Protein AF-A0AAI9TTF0-F1 (afdb_monomer_lite)

Structure (mmCIF, N/CA/C/O backbone):
data_AF-A0AAI9TTF0-F1
#
_entry.id   AF-A0AAI9TTF0-F1
#
loop_
_atom_site.group_PDB
_atom_site.id
_atom_site.type_symbol
_atom_site.label_atom_id
_atom_site.label_alt_id
_atom_site.label_comp_id
_atom_site.label_asym_id
_atom_site.label_entity_id
_atom_site.label_seq_id
_atom_site.pdbx_PDB_ins_code
_atom_site.Cartn_x
_atom_site.Cartn_y
_atom_site.Cartn_z
_atom_site.occupancy
_atom_site.B_iso_or_equiv
_atom_site.auth_seq_id
_atom_site.auth_comp_id
_atom_site.auth_asym_id
_atom_site.auth_atom_id
_atom_site.pdbx_PDB_model_num
ATOM 1 N N . MET A 1 1 ? -4.193 33.054 -7.355 1.00 52.06 1 MET A N 1
ATOM 2 C CA . MET A 1 1 ? -3.607 31.777 -6.875 1.00 52.06 1 MET A CA 1
ATOM 3 C C . MET A 1 1 ? -4.353 31.187 -5.678 1.00 52.06 1 MET A C 1
ATOM 5 O O . MET A 1 1 ? -4.543 29.979 -5.667 1.00 52.06 1 MET A O 1
ATOM 9 N N . GLU A 1 2 ? -4.819 31.982 -4.708 1.00 53.97 2 GLU A N 1
ATOM 10 C CA . GLU A 1 2 ? -5.519 31.460 -3.513 1.00 53.97 2 GLU A CA 1
ATOM 11 C C . GLU A 1 2 ? -6.861 30.769 -3.810 1.00 53.97 2 GLU A C 1
ATOM 13 O O . GLU A 1 2 ? -7.096 29.670 -3.318 1.00 53.97 2 GLU A O 1
ATOM 18 N N . SER A 1 3 ? -7.699 31.339 -4.685 1.00 59.06 3 SER A N 1
ATOM 19 C CA . SER A 1 3 ? -8.985 30.730 -5.082 1.00 59.06 3 SER A CA 1
ATOM 20 C C . SER A 1 3 ? -8.816 29.370 -5.785 1.00 59.06 3 SER A C 1
ATOM 22 O O . SER A 1 3 ? -9.565 28.428 -5.530 1.00 59.06 3 SER A O 1
ATOM 24 N N . PHE A 1 4 ? -7.763 29.222 -6.598 1.00 55.56 4 PHE A N 1
ATOM 25 C CA . PHE A 1 4 ? -7.442 27.963 -7.278 1.00 55.56 4 PHE A CA 1
ATOM 26 C C . PHE A 1 4 ? -6.990 26.883 -6.282 1.00 55.56 4 PHE A C 1
ATOM 28 O O . PHE A 1 4 ? -7.518 25.773 -6.295 1.00 55.56 4 PHE A O 1
ATOM 35 N N . ARG A 1 5 ? -6.101 27.236 -5.339 1.00 66.44 5 ARG A N 1
ATOM 36 C CA . ARG A 1 5 ? -5.668 26.338 -4.251 1.00 66.44 5 ARG A CA 1
ATOM 37 C C . ARG A 1 5 ? -6.832 25.925 -3.347 1.00 66.44 5 ARG A C 1
ATOM 39 O O . ARG A 1 5 ? -6.941 24.756 -2.989 1.00 66.44 5 ARG A O 1
ATOM 46 N N . ALA A 1 6 ? -7.731 26.851 -3.013 1.00 68.19 6 ALA A N 1
ATOM 47 C CA . ALA A 1 6 ? -8.931 26.548 -2.233 1.00 68.19 6 ALA A CA 1
ATOM 48 C C . ALA A 1 6 ? -9.870 25.573 -2.973 1.00 68.19 6 ALA A C 1
ATOM 50 O O . ALA A 1 6 ? -10.394 24.635 -2.367 1.00 68.19 6 ALA A O 1
ATOM 51 N N . GLY A 1 7 ? -10.035 25.749 -4.289 1.00 76.19 7 GLY A N 1
ATOM 52 C CA . GLY A 1 7 ? -10.790 24.834 -5.147 1.00 76.19 7 GLY A CA 1
ATOM 53 C C . GLY A 1 7 ? -10.196 23.424 -5.187 1.00 76.19 7 GLY A C 1
ATOM 54 O O . GLY A 1 7 ? -10.923 22.443 -5.023 1.00 76.19 7 GLY A O 1
ATOM 55 N N . GLU A 1 8 ? -8.874 23.308 -5.327 1.00 77.94 8 GLU A N 1
ATOM 56 C CA . GLU A 1 8 ? -8.171 22.020 -5.299 1.00 77.94 8 GLU A CA 1
ATOM 57 C C . GLU A 1 8 ? -8.295 21.311 -3.949 1.00 77.94 8 GLU A C 1
ATOM 59 O O . GLU A 1 8 ? -8.577 20.112 -3.911 1.00 77.94 8 GLU A O 1
ATOM 64 N N . ILE A 1 9 ? -8.134 22.036 -2.837 1.00 80.88 9 ILE A N 1
ATOM 65 C CA . ILE A 1 9 ? -8.292 21.480 -1.485 1.00 80.88 9 ILE A CA 1
ATOM 66 C C . ILE A 1 9 ? -9.711 20.937 -1.305 1.00 80.88 9 ILE A C 1
ATOM 68 O O . ILE A 1 9 ? -9.891 19.805 -0.852 1.00 80.88 9 ILE A O 1
ATOM 72 N N . ARG A 1 10 ? -10.730 21.706 -1.707 1.00 84.75 10 ARG A N 1
ATOM 73 C CA . ARG A 1 10 ? -12.126 21.261 -1.638 1.00 84.75 10 ARG A CA 1
ATOM 74 C C . ARG A 1 10 ? -12.356 20.004 -2.477 1.00 84.75 10 ARG A C 1
ATOM 76 O O . ARG A 1 10 ? -12.970 19.060 -1.985 1.00 84.75 10 ARG A O 1
ATOM 83 N N . ARG A 1 11 ? -11.837 19.966 -3.708 1.00 86.62 11 ARG A N 1
ATOM 84 C CA . ARG A 1 11 ? -11.957 18.805 -4.603 1.00 86.62 11 ARG A CA 1
ATOM 85 C C . ARG A 1 11 ? -11.290 17.560 -4.015 1.00 86.62 11 ARG A C 1
ATOM 87 O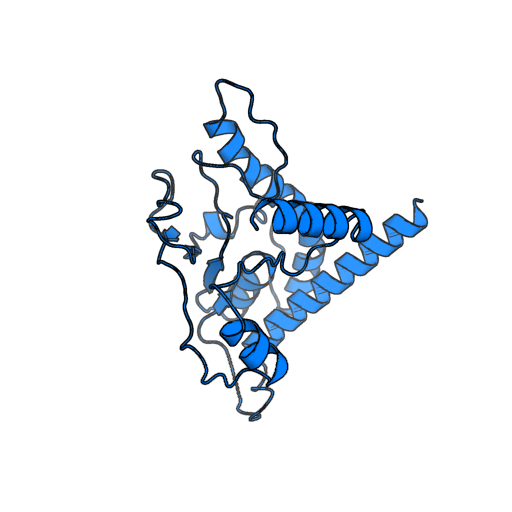 O . ARG A 1 11 ? -11.905 16.500 -4.004 1.00 86.62 11 ARG A O 1
ATOM 94 N N . LYS A 1 12 ? -10.080 17.693 -3.459 1.00 86.38 12 LYS A N 1
ATOM 95 C CA . LYS A 1 12 ? -9.376 16.590 -2.782 1.00 86.38 12 LYS A CA 1
ATOM 96 C C . LYS A 1 12 ? -10.162 16.059 -1.583 1.00 86.38 12 LYS A C 1
ATOM 98 O O . LYS A 1 12 ? -10.247 14.852 -1.398 1.00 86.38 12 LYS A O 1
ATOM 103 N N . ARG A 1 13 ? -10.777 16.939 -0.790 1.00 92.12 13 ARG A N 1
ATOM 104 C CA . ARG A 1 13 ? -11.584 16.540 0.376 1.00 92.12 13 ARG A CA 1
ATOM 105 C C . ARG A 1 13 ? -12.874 15.815 -0.016 1.00 92.12 13 ARG A C 1
ATOM 107 O O . ARG A 1 13 ? -13.261 14.877 0.673 1.00 92.12 13 ARG A O 1
ATOM 114 N N . ILE A 1 14 ? -13.506 16.208 -1.126 1.00 92.25 14 ILE A N 1
ATOM 115 C CA . ILE A 1 14 ? -14.645 15.474 -1.704 1.00 92.25 14 ILE A CA 1
ATOM 116 C C . ILE A 1 14 ? -14.200 14.074 -2.136 1.00 92.25 14 ILE A C 1
ATOM 118 O O . ILE A 1 14 ? -14.808 13.099 -1.715 1.00 92.25 14 ILE A O 1
ATOM 122 N N . MET A 1 15 ? -13.090 13.978 -2.870 1.00 92.88 15 MET A N 1
ATOM 123 C CA . MET A 1 15 ? -12.527 12.699 -3.313 1.00 92.88 15 MET A CA 1
ATOM 124 C C . MET A 1 15 ? -12.188 11.769 -2.136 1.00 92.88 15 MET A C 1
ATOM 126 O O . MET A 1 15 ? -12.471 10.577 -2.193 1.00 92.88 15 MET A O 1
ATOM 130 N N . ILE A 1 16 ? -11.632 12.300 -1.039 1.00 94.06 16 ILE A N 1
ATOM 131 C CA . ILE A 1 16 ? -11.397 11.512 0.181 1.00 94.06 16 ILE A CA 1
ATOM 132 C C . ILE A 1 16 ? -12.719 10.984 0.736 1.00 94.06 16 ILE A C 1
ATOM 134 O O . ILE A 1 16 ? -12.813 9.801 1.035 1.00 94.06 16 ILE A O 1
ATOM 138 N N . ARG A 1 17 ? -13.756 11.823 0.850 1.00 95.38 17 ARG A N 1
ATOM 139 C CA . ARG A 1 17 ? -15.068 11.368 1.329 1.00 95.38 17 ARG A CA 1
ATOM 140 C C . ARG A 1 17 ? -15.663 10.281 0.430 1.00 95.38 17 ARG A C 1
ATOM 142 O O . ARG A 1 17 ? -16.147 9.286 0.952 1.00 95.38 17 ARG A O 1
ATOM 149 N N . GLU A 1 18 ? -15.586 10.441 -0.887 1.00 95.62 18 GLU A N 1
ATOM 150 C CA . GLU A 1 18 ? -16.038 9.427 -1.847 1.00 95.62 18 GLU A CA 1
ATOM 151 C C . GLU A 1 18 ? -15.285 8.103 -1.674 1.00 95.62 18 GLU A C 1
ATOM 153 O O . GLU A 1 18 ? -15.898 7.039 -1.718 1.00 95.62 18 GLU A O 1
ATOM 158 N N . MET A 1 19 ? -13.976 8.159 -1.417 1.00 95.50 19 MET A N 1
ATOM 159 C CA . MET A 1 19 ? -13.164 6.978 -1.132 1.00 95.50 19 MET A CA 1
ATOM 160 C C . MET A 1 19 ? -13.566 6.302 0.185 1.00 95.50 19 MET A C 1
ATOM 162 O O . MET A 1 19 ? -13.691 5.078 0.219 1.00 95.50 19 MET A O 1
ATOM 166 N N . LEU A 1 20 ? -13.811 7.078 1.247 1.00 97.44 20 LEU A N 1
ATOM 167 C CA . LEU A 1 20 ? -14.291 6.549 2.528 1.00 97.44 20 LEU A CA 1
ATOM 168 C C . LEU A 1 20 ? -15.650 5.850 2.353 1.00 97.44 20 LEU A C 1
ATOM 170 O O . LEU A 1 20 ? -15.816 4.699 2.756 1.00 97.44 20 LEU A O 1
ATOM 174 N N . ASP A 1 21 ? -16.597 6.505 1.678 1.00 96.75 21 ASP A N 1
ATOM 175 C CA . ASP A 1 21 ? -17.919 5.943 1.384 1.00 96.75 21 ASP A CA 1
ATOM 176 C C . ASP A 1 21 ? -17.837 4.705 0.486 1.00 96.75 21 ASP A C 1
ATOM 178 O O . ASP A 1 21 ? -18.579 3.742 0.688 1.00 96.75 21 ASP A O 1
ATOM 182 N N . GLY A 1 22 ? -16.946 4.718 -0.506 1.00 95.62 22 GLY A N 1
ATOM 183 C CA . GLY A 1 22 ? -16.680 3.582 -1.382 1.00 95.62 22 GLY A CA 1
ATOM 184 C C . GLY A 1 22 ? -16.156 2.377 -0.605 1.00 95.62 22 GLY A C 1
ATOM 185 O O . GLY A 1 22 ? -16.689 1.281 -0.760 1.00 95.62 22 GLY A O 1
ATOM 186 N N . CYS A 1 23 ? -15.182 2.595 0.283 1.00 96.25 23 CYS A N 1
ATOM 187 C CA . CYS A 1 23 ? -14.624 1.554 1.143 1.00 96.25 23 CYS A CA 1
ATOM 188 C C . CYS A 1 23 ? -15.669 0.987 2.115 1.00 96.25 23 CYS A C 1
ATOM 190 O O . CYS A 1 23 ? -15.742 -0.222 2.306 1.00 96.25 23 CYS A O 1
ATOM 192 N N . TRP A 1 24 ? -16.532 1.823 2.697 1.00 97.62 24 TRP A N 1
ATOM 193 C CA . TRP A 1 24 ? -17.623 1.312 3.530 1.00 97.62 24 TRP A CA 1
ATOM 194 C C . TRP A 1 24 ? -18.620 0.486 2.727 1.00 97.62 24 TRP A C 1
ATOM 196 O O . TRP A 1 24 ? -18.949 -0.633 3.111 1.00 97.62 24 TRP A O 1
ATOM 206 N N . LYS A 1 25 ? -19.054 0.991 1.567 1.00 96.50 25 LYS A N 1
ATOM 20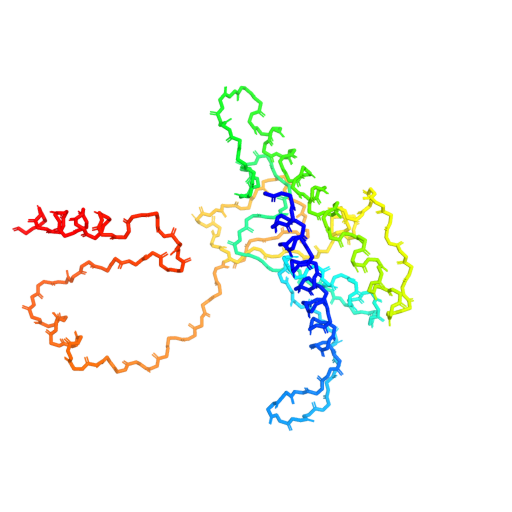7 C CA . LYS A 1 25 ? -19.964 0.259 0.680 1.00 96.50 25 LYS A CA 1
ATOM 208 C C . LYS A 1 25 ? -19.376 -1.083 0.255 1.00 96.50 25 LYS A C 1
ATOM 210 O O . LYS A 1 25 ? -20.113 -2.059 0.272 1.00 96.50 25 LYS A O 1
ATOM 215 N N . SER A 1 26 ? -18.081 -1.169 -0.052 1.00 95.44 26 SER A N 1
ATOM 216 C CA . SER A 1 26 ? -17.453 -2.447 -0.413 1.00 95.44 26 SER A CA 1
ATOM 217 C C . SER A 1 26 ? -17.450 -3.467 0.726 1.00 95.44 26 SER A C 1
ATOM 219 O O . SER A 1 26 ? -17.255 -4.644 0.463 1.00 95.44 26 SER A O 1
ATOM 221 N N . CYS A 1 27 ? -17.667 -3.045 1.976 1.00 97.25 27 CYS A N 1
ATOM 222 C CA . CYS A 1 27 ? -17.754 -3.952 3.119 1.00 97.25 27 CYS A CA 1
ATOM 223 C C . CYS A 1 27 ? -19.168 -4.507 3.359 1.00 97.25 27 CYS A C 1
ATOM 225 O O . CYS A 1 27 ? -19.299 -5.484 4.087 1.00 97.25 27 CYS A O 1
ATOM 227 N N . ILE A 1 28 ? -20.223 -3.886 2.812 1.00 97.06 28 ILE A N 1
ATOM 228 C CA . ILE A 1 28 ? -21.620 -4.197 3.189 1.00 97.06 28 ILE A CA 1
ATOM 229 C C . ILE A 1 28 ? -22.612 -4.251 2.020 1.00 97.06 28 ILE A C 1
ATOM 231 O O . ILE A 1 28 ? -23.805 -4.486 2.225 1.00 97.06 28 ILE A O 1
ATOM 235 N N . LYS A 1 29 ? -22.184 -3.899 0.805 1.00 96.75 29 LYS A N 1
ATOM 236 C CA . LYS A 1 29 ? -23.055 -3.902 -0.371 1.00 96.75 29 LYS A CA 1
ATOM 237 C C . LYS A 1 29 ? -22.926 -5.218 -1.124 1.00 96.75 29 LYS A C 1
ATOM 239 O O . LYS A 1 29 ? -21.828 -5.764 -1.165 1.00 96.75 29 LYS A O 1
ATOM 244 N N . PRO A 1 30 ? -24.027 -5.687 -1.741 1.00 96.19 30 PRO A N 1
ATOM 245 C CA . PRO A 1 30 ? -23.992 -6.848 -2.612 1.00 96.19 30 PRO A CA 1
ATOM 246 C C . PRO A 1 30 ? -22.927 -6.724 -3.697 1.00 96.19 30 PRO A C 1
ATOM 248 O O . PRO A 1 30 ? -22.604 -5.615 -4.138 1.00 96.19 30 PRO A O 1
ATOM 251 N N . ASP A 1 31 ? -22.445 -7.871 -4.161 1.00 92.56 31 ASP A N 1
ATOM 252 C CA . ASP A 1 31 ? -21.550 -7.934 -5.308 1.00 92.56 31 ASP A CA 1
ATOM 253 C C . ASP A 1 31 ? -22.191 -7.261 -6.536 1.00 92.56 31 ASP A C 1
ATOM 255 O O . ASP A 1 31 ? -23.359 -7.493 -6.858 1.00 92.56 31 ASP A O 1
ATOM 259 N N . LEU A 1 32 ? -21.428 -6.406 -7.219 1.00 91.38 32 LEU A N 1
ATOM 260 C CA . LEU A 1 32 ? -21.952 -5.563 -8.300 1.00 91.38 32 LEU A CA 1
ATOM 261 C C . LEU A 1 32 ? -22.300 -6.354 -9.569 1.00 91.38 32 LEU A C 1
ATOM 263 O O . LEU A 1 32 ? -23.037 -5.840 -10.408 1.00 91.38 32 LEU A O 1
ATOM 267 N N . VAL A 1 33 ? -21.761 -7.567 -9.726 1.00 93.94 33 VAL A N 1
ATOM 268 C CA . VAL A 1 33 ? -21.944 -8.399 -10.923 1.00 93.94 33 VAL A CA 1
ATOM 269 C C . VAL A 1 33 ? -23.063 -9.416 -10.710 1.00 93.94 33 VAL A C 1
ATOM 271 O O . VAL A 1 33 ? -23.940 -9.570 -11.555 1.00 93.94 33 VAL A O 1
ATOM 274 N N . THR A 1 34 ? -23.041 -10.107 -9.576 1.00 95.81 34 THR A N 1
ATOM 275 C CA . THR A 1 34 ? -23.935 -11.223 -9.244 1.00 95.81 34 THR A CA 1
ATOM 276 C C . THR A 1 34 ? -25.140 -10.801 -8.406 1.00 95.81 34 THR A C 1
ATOM 278 O O . THR A 1 34 ? -26.141 -11.512 -8.374 1.00 95.81 34 THR A O 1
ATOM 281 N N . GLY A 1 35 ? -25.067 -9.660 -7.711 1.00 95.31 35 GLY A N 1
ATOM 282 C CA . GLY A 1 35 ? -26.111 -9.191 -6.798 1.00 95.31 35 GLY A CA 1
ATOM 283 C C . GLY A 1 35 ? -26.215 -9.990 -5.496 1.0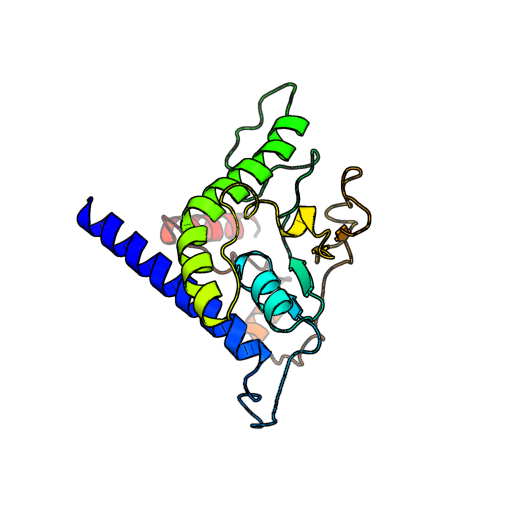0 95.31 35 GLY A C 1
ATOM 284 O O . GLY A 1 35 ? -27.145 -9.759 -4.719 1.00 95.31 35 GLY A O 1
ATOM 285 N N . HIS A 1 36 ? -25.291 -10.921 -5.233 1.00 96.44 36 HIS A N 1
ATOM 286 C CA . HIS A 1 36 ? -25.297 -11.704 -4.002 1.00 96.44 36 HIS A CA 1
ATOM 287 C C . HIS A 1 36 ? -25.109 -10.801 -2.776 1.00 96.44 36 HIS A C 1
ATOM 289 O O . HIS A 1 36 ? -24.198 -9.967 -2.782 1.00 96.44 36 HIS A O 1
ATOM 295 N N . PRO A 1 37 ? -25.935 -10.956 -1.719 1.00 96.81 37 PRO A N 1
ATOM 296 C CA . PRO A 1 37 ? -25.731 -10.248 -0.463 1.00 96.81 37 PRO A CA 1
ATOM 297 C C . PRO A 1 37 ? -24.323 -10.487 0.073 1.00 96.81 37 PRO A C 1
ATOM 299 O O . PRO A 1 37 ? -23.825 -11.611 0.041 1.00 96.81 37 PRO A O 1
ATOM 302 N N . PHE A 1 38 ? -23.702 -9.429 0.581 1.00 96.31 38 PHE A N 1
ATOM 303 C CA . PHE A 1 38 ? -22.345 -9.479 1.097 1.00 96.31 38 PHE A CA 1
ATOM 304 C C . PHE A 1 38 ? -22.223 -8.621 2.352 1.00 96.31 38 PHE A C 1
ATOM 306 O O . PHE A 1 38 ? -22.739 -7.504 2.416 1.00 96.31 38 PHE A O 1
ATOM 313 N N . VAL A 1 39 ? -21.506 -9.158 3.329 1.00 96.94 39 VAL A N 1
ATOM 314 C CA . VAL A 1 39 ? -20.971 -8.442 4.480 1.00 96.94 39 VAL A CA 1
ATOM 315 C C . VAL A 1 39 ? -19.573 -8.995 4.730 1.00 96.94 39 VAL A C 1
ATOM 317 O O . VAL A 1 39 ? -19.366 -10.204 4.660 1.00 96.94 39 VAL A O 1
ATOM 320 N N . ALA A 1 40 ? -18.601 -8.117 4.943 1.00 97.81 40 ALA A N 1
ATOM 321 C CA . ALA A 1 40 ? -17.221 -8.526 5.147 1.00 97.81 40 ALA A CA 1
ATOM 322 C C . ALA A 1 40 ? -17.035 -9.143 6.540 1.00 97.81 40 ALA A C 1
ATOM 324 O O . ALA A 1 40 ? -17.295 -8.476 7.535 1.00 97.81 40 ALA A O 1
ATOM 325 N N . ASP A 1 41 ? -16.498 -10.363 6.600 1.00 98.12 41 ASP A N 1
ATOM 326 C CA . ASP A 1 41 ? -16.035 -11.003 7.844 1.00 98.12 41 ASP A CA 1
ATOM 327 C C . ASP A 1 41 ? -14.588 -10.618 8.209 1.00 98.12 41 ASP A C 1
ATOM 329 O O . ASP A 1 41 ? -14.122 -10.860 9.321 1.00 98.12 41 ASP A O 1
ATOM 333 N N . ALA A 1 42 ? -13.854 -10.035 7.258 1.00 98.25 42 ALA A N 1
ATOM 334 C CA . ALA A 1 42 ? -12.504 -9.509 7.418 1.00 98.25 42 ALA A CA 1
ATOM 335 C C . ALA A 1 42 ? -12.210 -8.474 6.324 1.00 98.25 42 ALA A C 1
ATOM 337 O O . ALA A 1 42 ? -12.786 -8.522 5.235 1.00 98.25 42 ALA A O 1
ATOM 338 N N . ILE A 1 43 ? -11.282 -7.554 6.590 1.00 98.50 43 ILE A N 1
ATOM 339 C CA . ILE A 1 43 ? -10.878 -6.509 5.642 1.00 98.50 43 ILE A CA 1
ATOM 340 C C . ILE A 1 43 ? -9.388 -6.639 5.327 1.00 98.50 43 ILE A C 1
ATOM 342 O O . ILE A 1 43 ? -8.554 -6.610 6.228 1.00 98.50 43 ILE A O 1
ATOM 346 N N . ILE A 1 44 ? -9.046 -6.702 4.040 1.00 97.75 44 ILE A N 1
ATOM 347 C CA . ILE A 1 44 ? -7.677 -6.510 3.550 1.00 97.75 44 ILE A CA 1
ATOM 348 C C . ILE A 1 44 ? -7.640 -5.187 2.795 1.00 97.75 44 ILE A C 1
ATOM 350 O O . ILE A 1 44 ? -8.430 -4.978 1.875 1.00 97.75 44 ILE A O 1
ATOM 354 N N . ALA A 1 45 ? -6.748 -4.280 3.184 1.00 97.12 45 ALA A N 1
ATOM 355 C CA . ALA A 1 45 ? -6.705 -2.944 2.601 1.00 97.12 45 ALA A CA 1
ATOM 356 C C . ALA A 1 45 ? -5.285 -2.392 2.509 1.00 97.12 45 ALA A C 1
ATOM 358 O O . ALA A 1 45 ? -4.409 -2.734 3.297 1.00 97.12 45 ALA A O 1
ATOM 359 N N . ASN A 1 46 ? -5.069 -1.467 1.580 1.00 95.06 46 ASN A N 1
ATOM 360 C CA . ASN A 1 46 ? -3.872 -0.642 1.573 1.00 95.06 46 ASN A CA 1
ATOM 361 C C . ASN A 1 46 ? -4.066 0.602 2.467 1.00 95.06 46 ASN A C 1
ATOM 363 O O . ASN A 1 46 ? -5.170 1.158 2.514 1.00 95.06 46 ASN A O 1
ATOM 367 N N . PRO A 1 47 ? -3.009 1.099 3.137 1.00 93.31 47 PRO A N 1
ATOM 368 C CA . PRO A 1 47 ? -3.111 2.271 4.011 1.00 93.31 47 PRO A CA 1
ATOM 369 C C . PRO A 1 47 ? -3.670 3.547 3.350 1.00 93.31 47 PRO A C 1
ATOM 371 O O . PRO A 1 47 ? -4.458 4.242 3.993 1.00 93.31 47 PRO A O 1
ATOM 374 N N . PRO A 1 48 ? -3.362 3.860 2.070 1.00 91.12 48 PRO A N 1
ATOM 375 C CA . PRO A 1 48 ? -3.913 5.045 1.404 1.00 91.12 48 PRO A CA 1
ATOM 376 C C . PRO A 1 48 ? -5.439 5.062 1.212 1.00 91.12 48 PRO A C 1
ATOM 378 O O . PRO A 1 48 ? -5.952 6.038 0.674 1.00 91.12 48 PRO A O 1
ATOM 381 N N . SER A 1 49 ? -6.171 4.020 1.624 1.00 91.31 49 SER A N 1
ATOM 382 C CA . SER A 1 49 ? -7.641 4.016 1.614 1.00 91.31 49 SER A CA 1
ATOM 383 C C . SER A 1 49 ? -8.272 4.762 2.800 1.00 91.31 49 SER A C 1
ATOM 385 O O . SER A 1 49 ? -9.439 5.133 2.716 1.00 91.31 49 SER A O 1
ATOM 387 N N . PHE A 1 50 ? -7.526 4.993 3.892 1.00 93.31 50 PHE A N 1
ATOM 388 C CA . PHE A 1 50 ? -7.905 5.709 5.132 1.00 93.31 50 PHE A CA 1
ATOM 389 C C . PHE A 1 50 ? -9.152 5.217 5.902 1.00 93.31 50 PHE A C 1
ATOM 391 O O . PHE A 1 50 ? -9.270 5.497 7.089 1.00 93.31 50 PHE A O 1
ATOM 398 N N . ALA A 1 51 ? -10.076 4.481 5.284 1.00 96.69 51 ALA A N 1
ATOM 399 C CA . ALA A 1 51 ? -11.316 3.998 5.897 1.00 96.69 51 ALA A CA 1
ATOM 400 C C . ALA A 1 51 ? -11.151 2.661 6.636 1.00 96.69 51 ALA A C 1
ATOM 402 O O . ALA A 1 51 ? -11.901 2.376 7.565 1.00 96.69 51 ALA A O 1
ATOM 403 N N . HIS A 1 52 ? -10.159 1.858 6.249 1.00 96.19 52 HIS A N 1
ATOM 404 C CA . HIS A 1 52 ? -9.996 0.449 6.620 1.00 96.19 52 HIS A CA 1
ATOM 405 C C . HIS A 1 52 ? -10.228 0.127 8.113 1.00 96.19 52 HIS A C 1
ATOM 407 O O . HIS A 1 52 ? -11.076 -0.697 8.444 1.00 96.19 52 HIS A O 1
ATOM 413 N N . VAL A 1 53 ? -9.527 0.804 9.032 1.00 97.19 53 VAL A N 1
ATOM 414 C CA . VAL A 1 53 ? -9.593 0.535 10.485 1.00 97.19 53 VAL A CA 1
ATOM 415 C C . VAL A 1 53 ? -10.927 0.974 11.076 1.00 97.19 53 VAL A C 1
ATOM 417 O O . VAL A 1 53 ? -11.386 0.412 12.063 1.00 97.19 53 VAL A O 1
ATOM 420 N N . HIS A 1 54 ? -11.557 1.975 10.471 1.00 97.75 54 HIS A N 1
ATOM 421 C CA . HIS A 1 54 ? -12.828 2.517 10.923 1.00 97.75 54 HIS A CA 1
ATOM 422 C C . HIS A 1 54 ? -13.991 1.636 10.454 1.00 97.75 54 HIS A C 1
ATOM 424 O O . HIS A 1 54 ? -14.885 1.360 11.246 1.00 97.75 54 HIS A O 1
ATOM 430 N N . CYS A 1 55 ? -13.942 1.129 9.215 1.00 98.31 55 CYS A N 1
ATOM 431 C CA . CYS A 1 55 ? -14.873 0.107 8.731 1.00 98.31 55 CYS A CA 1
ATOM 432 C C . CYS A 1 55 ? -14.794 -1.154 9.599 1.00 98.31 55 CYS A C 1
ATOM 434 O O . CYS A 1 55 ? -15.819 -1.664 10.041 1.00 98.31 55 CYS A O 1
ATOM 436 N N . ALA A 1 56 ? -13.572 -1.612 9.889 1.00 98.31 56 ALA A N 1
ATOM 437 C CA . ALA A 1 56 ? -13.323 -2.769 10.744 1.00 98.31 56 ALA A CA 1
ATOM 438 C C . ALA A 1 56 ? -13.885 -2.575 12.159 1.00 98.31 56 ALA A C 1
ATOM 440 O O . ALA A 1 56 ? -14.545 -3.466 12.687 1.00 98.31 56 ALA A O 1
ATOM 441 N N . GLN A 1 57 ? -13.690 -1.385 12.742 1.00 98.06 57 GLN A N 1
ATOM 442 C CA . GLN A 1 57 ? -14.270 -1.015 14.032 1.00 98.06 57 GLN A CA 1
ATOM 443 C C . GLN A 1 57 ? -15.806 -1.066 14.003 1.00 98.06 57 GLN A C 1
ATOM 445 O O . GLN A 1 57 ? -16.398 -1.666 14.894 1.00 98.06 57 GLN A O 1
ATOM 450 N N . ALA A 1 58 ? -16.445 -0.462 12.995 1.00 98.31 58 ALA A N 1
ATOM 451 C CA . ALA A 1 58 ? -17.906 -0.430 12.884 1.00 98.31 58 ALA A CA 1
ATOM 452 C C . ALA A 1 58 ? -18.519 -1.830 12.714 1.00 98.31 58 ALA A C 1
ATOM 454 O O . ALA A 1 58 ? -19.569 -2.117 13.278 1.00 98.31 58 ALA A O 1
ATOM 455 N N . LEU A 1 59 ? -17.858 -2.708 11.954 1.00 98.12 59 LEU A N 1
ATOM 456 C CA . LEU A 1 59 ? -18.324 -4.077 11.709 1.00 98.12 59 LEU A CA 1
ATOM 457 C C . LEU A 1 59 ? -17.890 -5.074 12.788 1.00 98.12 59 LEU A C 1
ATOM 459 O O . LEU A 1 59 ? -18.391 -6.192 12.806 1.00 98.12 59 LEU A O 1
ATOM 463 N N . SER A 1 60 ? -16.983 -4.684 13.689 1.00 97.81 60 SER A N 1
ATOM 464 C CA . SER A 1 60 ? -16.355 -5.585 14.665 1.00 97.81 60 SER A CA 1
ATOM 465 C C . SER A 1 60 ? -15.653 -6.788 14.014 1.00 97.81 60 SER A C 1
ATOM 467 O O . SER A 1 60 ? -15.733 -7.911 14.507 1.00 97.81 60 SER A O 1
ATOM 469 N N . VAL A 1 61 ? -14.935 -6.541 12.914 1.00 98.56 61 VAL A N 1
ATOM 470 C CA . VAL A 1 61 ? -14.192 -7.561 12.148 1.00 98.56 61 VAL A CA 1
ATOM 471 C C . VAL A 1 61 ? -12.696 -7.247 12.089 1.00 98.56 61 VAL A C 1
ATOM 473 O O . VAL A 1 61 ? -12.306 -6.083 12.221 1.00 98.56 61 VAL A O 1
ATOM 476 N N . PRO A 1 62 ? -11.819 -8.249 11.898 1.00 98.38 62 PRO A N 1
ATOM 477 C CA . PRO A 1 62 ? -10.387 -8.014 11.751 1.00 98.38 62 PRO A CA 1
ATOM 478 C C . PRO A 1 62 ? -10.045 -7.232 10.475 1.00 98.38 62 PRO A C 1
ATOM 480 O O . PRO A 1 62 ? -10.695 -7.361 9.436 1.00 98.38 62 PRO A O 1
ATOM 483 N N . VAL A 1 63 ? -8.953 -6.466 10.545 1.00 98.56 63 VAL A N 1
ATOM 484 C CA . VAL A 1 63 ? -8.339 -5.792 9.396 1.00 98.56 63 VAL A CA 1
ATOM 485 C C . VAL A 1 63 ? -6.864 -6.156 9.282 1.00 98.56 63 VAL A C 1
ATOM 487 O O . VAL A 1 63 ? -6.148 -6.188 10.280 1.00 98.56 63 VAL A O 1
ATOM 490 N N . HIS A 1 64 ? -6.413 -6.402 8.055 1.00 98.50 64 HIS A N 1
ATOM 491 C CA . HIS A 1 64 ? -5.024 -6.650 7.683 1.00 98.50 64 HIS A CA 1
ATOM 492 C C . HIS A 1 64 ? -4.610 -5.615 6.639 1.00 98.50 64 HIS A C 1
ATOM 494 O O . HIS A 1 64 ? -5.248 -5.463 5.596 1.00 98.50 64 HIS A O 1
ATOM 500 N N . LEU A 1 65 ? -3.542 -4.875 6.918 1.00 98.25 65 LEU A N 1
ATOM 501 C CA . LEU A 1 65 ? -2.979 -3.928 5.968 1.00 98.25 65 LEU A CA 1
ATOM 502 C C . LEU A 1 65 ? -1.964 -4.595 5.045 1.00 98.25 65 LEU A C 1
ATOM 504 O O . LEU A 1 65 ? -1.056 -5.284 5.497 1.00 98.25 65 LEU A O 1
ATOM 508 N N . MET A 1 66 ? -2.092 -4.363 3.744 1.00 97.81 66 MET A N 1
ATOM 509 C CA . MET A 1 66 ? -1.158 -4.871 2.747 1.00 97.81 66 MET A CA 1
ATOM 510 C C . MET A 1 66 ? -0.663 -3.752 1.849 1.00 97.81 66 MET A C 1
ATOM 512 O O . MET A 1 66 ? -1.452 -2.923 1.391 1.00 97.81 66 MET A O 1
ATOM 516 N N . PHE A 1 67 ? 0.646 -3.703 1.592 1.00 97.00 67 PHE A N 1
ATOM 517 C CA . PHE A 1 67 ? 1.181 -2.645 0.743 1.00 97.00 67 PHE A CA 1
ATOM 518 C C . PHE A 1 67 ? 2.468 -2.995 0.001 1.00 97.00 67 PHE A C 1
ATOM 520 O O . PHE A 1 67 ? 3.213 -3.889 0.390 1.00 97.00 67 PHE A O 1
ATOM 527 N N . THR A 1 68 ? 2.721 -2.277 -1.091 1.00 94.69 68 THR A N 1
ATOM 528 C CA . THR A 1 68 ? 3.837 -2.519 -2.022 1.00 94.69 68 THR A CA 1
ATOM 529 C C . THR A 1 68 ? 4.995 -1.540 -1.853 1.00 94.69 68 THR A C 1
ATOM 531 O O . THR A 1 68 ? 6.008 -1.669 -2.532 1.00 94.69 68 THR A O 1
ATOM 534 N N . MET A 1 69 ? 4.870 -0.569 -0.950 1.00 92.44 69 MET A N 1
ATOM 535 C CA . MET A 1 69 ? 5.942 0.358 -0.595 1.00 92.44 69 MET A CA 1
ATOM 536 C C . MET A 1 69 ? 5.971 0.584 0.920 1.00 92.44 69 MET A C 1
ATOM 538 O O . MET A 1 69 ? 4.951 0.359 1.576 1.00 92.44 69 MET A O 1
ATOM 542 N N . PRO A 1 70 ? 7.107 1.001 1.499 1.00 93.12 70 PRO A N 1
ATOM 543 C CA . PRO A 1 70 ? 7.206 1.172 2.940 1.00 93.12 70 PRO A CA 1
ATOM 544 C C . PRO A 1 70 ? 6.220 2.189 3.518 1.00 93.12 70 PRO A C 1
ATOM 546 O O . PRO A 1 70 ? 6.077 3.291 2.993 1.00 93.12 70 PRO A O 1
ATOM 549 N N . TRP A 1 71 ? 5.569 1.824 4.626 1.00 95.56 71 TRP A N 1
ATOM 550 C CA . TRP A 1 71 ? 4.564 2.657 5.306 1.00 95.56 71 TRP A CA 1
ATOM 551 C C . TRP A 1 71 ? 4.616 2.562 6.844 1.00 95.56 71 TRP A C 1
ATOM 553 O O . TRP A 1 71 ? 3.801 3.150 7.552 1.00 95.56 71 TRP A O 1
ATOM 563 N N . SER A 1 72 ? 5.578 1.818 7.388 1.00 96.19 72 SER A N 1
ATOM 564 C CA . SER A 1 72 ? 5.768 1.591 8.821 1.00 96.19 72 SER A CA 1
ATOM 565 C C . SER A 1 72 ? 7.143 2.080 9.227 1.00 96.19 72 SER A C 1
ATOM 567 O O . SER A 1 72 ? 8.131 1.761 8.566 1.00 96.19 72 SER A O 1
ATOM 569 N N . SER A 1 73 ? 7.197 2.817 10.336 1.00 95.94 73 SER A N 1
ATOM 570 C CA . SER A 1 73 ? 8.423 3.441 10.822 1.00 95.94 73 SER A CA 1
ATOM 571 C C . SER A 1 73 ? 9.563 2.437 10.968 1.00 95.94 73 SER A C 1
ATOM 573 O O . SER A 1 73 ? 9.403 1.387 11.589 1.00 95.94 73 SER A O 1
ATOM 575 N N . THR A 1 74 ? 10.715 2.779 10.398 1.00 96.25 74 THR A N 1
ATOM 576 C CA . THR A 1 74 ? 11.969 2.030 10.521 1.00 96.25 74 THR A CA 1
ATOM 577 C C . THR A 1 74 ? 13.159 2.972 10.398 1.00 96.25 74 THR A C 1
ATOM 579 O O . THR A 1 74 ? 13.079 4.028 9.768 1.00 96.25 74 THR A O 1
ATOM 582 N N . LYS A 1 75 ? 14.283 2.577 10.988 1.00 95.44 75 LYS A N 1
ATOM 583 C CA . LYS A 1 75 ? 15.575 3.239 10.817 1.00 95.44 75 LYS A CA 1
ATOM 584 C C . LYS A 1 75 ? 16.253 2.895 9.484 1.00 95.44 75 LYS A C 1
ATOM 586 O O . LYS A 1 75 ? 17.161 3.616 9.076 1.00 95.44 75 LYS A O 1
ATOM 591 N N . SER A 1 76 ? 15.833 1.838 8.785 1.00 94.38 76 SER A N 1
ATOM 592 C CA . SER A 1 76 ? 16.526 1.337 7.587 1.00 94.38 76 SER A CA 1
ATOM 593 C C . SER A 1 76 ? 16.400 2.241 6.356 1.00 94.38 76 SER A C 1
ATOM 595 O O . SER A 1 76 ? 17.359 2.366 5.600 1.00 94.38 76 SER A O 1
ATOM 597 N N . PHE A 1 77 ? 15.253 2.887 6.147 1.00 93.38 77 PHE A N 1
ATOM 598 C CA . PHE A 1 77 ? 14.997 3.753 4.988 1.00 93.38 77 PHE A CA 1
ATOM 599 C C . PHE A 1 77 ? 13.893 4.775 5.307 1.00 93.38 77 PHE A C 1
ATOM 601 O O . PHE A 1 77 ? 13.046 4.505 6.167 1.00 93.38 77 PHE A O 1
ATOM 608 N N . PRO A 1 78 ? 13.885 5.950 4.652 1.00 93.69 78 PRO A N 1
ATOM 609 C CA . PRO A 1 78 ? 12.889 6.983 4.911 1.00 93.69 78 PRO A CA 1
ATOM 610 C C . PRO A 1 78 ? 11.516 6.599 4.349 1.00 93.69 78 PRO A C 1
ATOM 612 O O . PRO A 1 78 ? 11.390 5.739 3.477 1.00 93.69 78 PRO A O 1
ATOM 615 N N . HIS A 1 79 ? 10.481 7.284 4.826 1.00 94.12 79 HIS A N 1
ATOM 616 C CA . HIS A 1 79 ? 9.149 7.217 4.248 1.00 94.12 79 HIS A CA 1
ATOM 617 C C . HIS A 1 79 ? 9.206 7.650 2.764 1.00 94.12 79 HIS A C 1
ATOM 619 O O . HIS A 1 79 ? 9.756 8.716 2.486 1.00 94.12 79 HIS A O 1
ATOM 625 N N . PRO A 1 80 ? 8.602 6.919 1.803 1.00 91.31 80 PRO A N 1
ATOM 626 C CA . PRO A 1 80 ? 8.713 7.223 0.366 1.00 91.31 80 PRO A CA 1
ATOM 627 C C . PRO A 1 80 ? 8.249 8.630 -0.041 1.00 91.31 80 PRO A C 1
ATOM 629 O O . PRO A 1 80 ? 8.746 9.212 -0.997 1.00 91.31 80 PRO A O 1
ATOM 632 N N . LEU A 1 81 ? 7.281 9.181 0.694 1.00 88.88 81 LEU A N 1
ATOM 633 C CA . LEU A 1 81 ? 6.768 10.545 0.498 1.00 88.88 81 LEU A CA 1
ATOM 634 C C . LEU A 1 81 ? 7.580 11.640 1.211 1.00 88.88 81 LEU A C 1
ATOM 636 O O . LEU A 1 81 ? 7.246 12.818 1.098 1.00 88.88 81 LEU A O 1
ATOM 640 N N . ALA A 1 82 ? 8.609 11.277 1.975 1.00 87.44 82 ALA A N 1
ATOM 641 C CA . ALA A 1 82 ? 9.445 12.236 2.675 1.00 87.44 82 ALA A CA 1
ATOM 642 C C . ALA A 1 82 ? 10.670 12.588 1.826 1.00 87.44 82 ALA A C 1
ATOM 644 O O . ALA A 1 82 ? 11.498 11.736 1.517 1.00 87.44 82 ALA A O 1
ATOM 645 N N . ASN A 1 83 ? 10.802 13.864 1.468 1.00 71.94 83 ASN A N 1
ATOM 646 C CA . ASN A 1 83 ? 11.901 14.341 0.634 1.00 71.94 83 ASN A CA 1
ATOM 647 C C . ASN A 1 83 ? 13.045 14.887 1.505 1.00 71.94 83 ASN A C 1
ATOM 649 O O . ASN A 1 83 ? 13.235 16.099 1.620 1.00 71.94 83 ASN A O 1
ATOM 653 N N . PHE A 1 84 ? 13.768 13.991 2.181 1.00 68.31 84 PHE A N 1
ATOM 654 C CA . PHE A 1 84 ? 14.945 14.352 2.974 1.00 68.31 84 PHE A CA 1
ATOM 655 C C . PHE A 1 84 ? 16.223 14.143 2.165 1.00 68.31 84 PHE A C 1
ATOM 657 O O . PHE A 1 84 ? 16.433 13.083 1.581 1.00 68.31 84 PHE A O 1
ATOM 664 N N . LYS A 1 85 ? 17.113 15.140 2.173 1.00 61.34 85 LYS A N 1
ATOM 665 C CA . LYS A 1 85 ? 18.484 14.958 1.687 1.00 61.34 85 LYS A CA 1
ATOM 666 C C . LYS A 1 85 ? 19.243 14.101 2.701 1.00 61.34 85 LYS A C 1
ATOM 668 O O . LYS A 1 85 ? 19.279 14.442 3.884 1.00 61.34 85 LYS A O 1
ATOM 673 N N 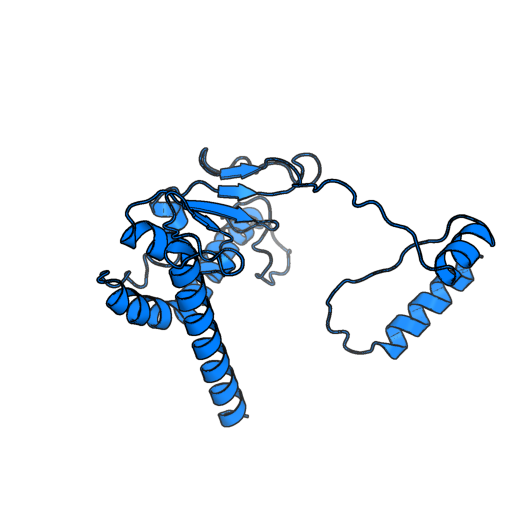. ALA A 1 86 ? 19.793 12.979 2.246 1.00 57.94 86 ALA A N 1
ATOM 674 C CA . ALA A 1 86 ? 20.661 12.134 3.054 1.00 57.94 86 ALA A CA 1
ATOM 675 C C . ALA A 1 86 ? 22.031 12.808 3.144 1.00 57.94 86 ALA A C 1
ATOM 677 O O . ALA A 1 86 ? 22.689 12.949 2.118 1.00 57.94 86 ALA A O 1
ATOM 678 N N . ASP A 1 87 ? 22.418 13.285 4.327 1.00 58.62 87 ASP A N 1
ATOM 679 C CA . ASP A 1 87 ? 23.677 14.033 4.460 1.00 58.62 87 ASP A CA 1
ATOM 680 C C . ASP A 1 87 ? 24.271 14.039 5.880 1.00 58.62 87 ASP A C 1
ATOM 682 O O . ASP A 1 87 ? 24.939 14.996 6.246 1.00 58.62 87 ASP A O 1
ATOM 686 N N . ASP A 1 88 ? 23.992 13.050 6.752 1.00 64.25 88 ASP A N 1
ATOM 687 C CA . ASP A 1 88 ? 24.510 13.165 8.130 1.00 64.25 88 ASP A CA 1
ATOM 688 C C . ASP A 1 88 ? 24.548 11.898 8.999 1.00 64.25 88 ASP A C 1
ATOM 690 O O . ASP A 1 88 ? 23.887 10.898 8.707 1.00 64.25 88 ASP A O 1
ATOM 694 N N . GLN A 1 89 ? 25.255 12.005 10.137 1.00 65.31 89 GLN A N 1
ATOM 695 C CA . GLN A 1 89 ? 25.502 10.948 11.140 1.00 65.31 89 GLN A CA 1
ATOM 696 C C . GLN A 1 89 ? 24.249 10.375 11.849 1.00 65.31 89 GLN A C 1
ATOM 698 O O . GLN A 1 89 ? 24.365 9.397 12.580 1.00 65.31 89 GLN A O 1
ATOM 703 N N . ASP A 1 90 ? 23.042 10.879 11.567 1.00 82.62 90 ASP A N 1
ATOM 704 C CA . ASP A 1 90 ? 21.779 10.475 12.220 1.00 82.62 90 ASP A CA 1
ATOM 705 C C . ASP A 1 90 ? 20.718 9.912 11.258 1.00 82.62 90 ASP A C 1
ATOM 707 O O . ASP A 1 90 ? 19.511 9.954 11.528 1.00 82.62 90 ASP A O 1
ATOM 711 N N . GLN A 1 91 ? 21.136 9.375 10.109 1.00 88.12 91 GLN A N 1
ATOM 712 C CA . GLN A 1 91 ? 20.206 8.937 9.062 1.00 88.12 91 GLN A CA 1
ATOM 713 C C . GLN A 1 91 ? 19.124 7.966 9.566 1.00 88.12 91 GLN A C 1
ATOM 715 O O . GLN A 1 91 ? 17.964 8.096 9.181 1.00 88.12 91 GLN A O 1
ATOM 720 N N . GLY A 1 92 ? 19.457 7.037 10.470 1.00 91.81 92 GLY A N 1
ATOM 721 C CA . GLY A 1 92 ? 18.477 6.097 11.021 1.00 91.81 92 GLY A CA 1
ATOM 722 C C . GLY A 1 92 ? 17.359 6.778 11.818 1.00 91.81 92 GLY A C 1
ATOM 723 O O . GLY A 1 92 ? 16.188 6.429 11.676 1.00 91.81 92 GLY A O 1
ATOM 724 N N . PHE A 1 93 ? 17.692 7.791 12.622 1.00 92.19 93 PHE A N 1
ATOM 725 C CA . PHE A 1 93 ? 16.689 8.566 13.353 1.00 92.19 93 PHE A CA 1
ATOM 726 C C . PHE A 1 93 ? 15.831 9.407 12.398 1.00 92.19 93 PHE A C 1
ATOM 728 O O . PHE A 1 93 ? 14.606 9.396 12.514 1.00 92.19 93 PHE A O 1
ATOM 735 N N . LYS A 1 94 ? 16.454 10.064 11.408 1.00 92.19 94 LYS A N 1
ATOM 736 C CA . LYS A 1 94 ? 15.747 10.835 10.368 1.00 92.19 94 LYS A CA 1
ATOM 737 C C . LYS A 1 94 ? 14.776 9.952 9.575 1.00 92.19 94 LYS A C 1
ATOM 739 O O . LYS A 1 94 ? 13.628 10.340 9.363 1.00 92.19 94 LYS A O 1
ATOM 744 N N . ASN A 1 95 ? 15.206 8.746 9.203 1.00 94.44 95 ASN A N 1
ATOM 745 C CA . ASN A 1 95 ? 14.369 7.747 8.542 1.00 94.44 95 ASN A CA 1
ATOM 746 C C . ASN A 1 95 ? 13.150 7.411 9.395 1.00 94.44 95 ASN A C 1
ATOM 748 O O . ASN A 1 95 ? 12.028 7.545 8.921 1.00 94.44 95 ASN A O 1
ATOM 752 N N . TYR A 1 96 ? 13.345 7.067 10.666 1.00 94.88 96 TYR A N 1
ATOM 753 C CA . TYR A 1 96 ? 12.238 6.711 11.548 1.00 94.88 96 TYR A CA 1
ATOM 754 C C . TYR A 1 96 ? 11.258 7.883 11.750 1.00 94.88 96 TYR A C 1
ATOM 756 O O . TYR A 1 96 ? 10.050 7.712 11.588 1.00 94.88 96 TYR A O 1
ATOM 764 N N . ALA A 1 97 ? 11.773 9.086 12.026 1.00 94.06 97 ALA A N 1
ATOM 765 C CA . ALA A 1 97 ? 10.970 10.291 12.244 1.00 94.06 97 ALA A CA 1
ATOM 766 C C . ALA A 1 97 ? 10.199 10.743 10.990 1.00 94.06 97 ALA A C 1
ATOM 768 O O . ALA A 1 97 ? 9.137 11.359 11.103 1.00 94.06 97 ALA A O 1
ATOM 769 N N . SER A 1 98 ? 10.692 10.412 9.791 1.00 94.75 98 SER A N 1
ATOM 770 C CA . SER A 1 98 ? 10.011 10.745 8.535 1.00 94.75 98 SER A CA 1
ATOM 771 C C . SER A 1 98 ? 8.605 10.144 8.434 1.00 94.75 98 SER A C 1
ATOM 773 O O . SER A 1 98 ? 7.708 10.783 7.886 1.00 94.75 98 SER A O 1
ATOM 775 N N . TYR A 1 99 ? 8.385 8.959 9.011 1.00 95.19 99 TYR A N 1
ATOM 776 C CA . TYR A 1 99 ? 7.077 8.305 9.018 1.00 95.19 99 TYR A CA 1
ATOM 777 C C . TYR A 1 99 ? 6.090 9.038 9.919 1.00 95.19 99 TYR A C 1
ATOM 779 O O . TYR A 1 99 ? 4.959 9.281 9.509 1.00 95.19 99 TYR A O 1
ATOM 787 N N . ASP A 1 100 ? 6.518 9.432 11.119 1.00 92.62 100 ASP A N 1
ATOM 788 C CA . ASP A 1 100 ? 5.662 10.173 12.047 1.00 92.62 100 ASP A CA 1
ATOM 789 C C . ASP A 1 100 ? 5.278 11.538 11.458 1.00 92.62 100 ASP A C 1
ATOM 791 O O . ASP A 1 100 ? 4.111 11.923 11.518 1.00 92.62 100 ASP A O 1
ATOM 795 N N . LEU A 1 101 ? 6.218 12.221 10.792 1.00 93.31 101 LEU A N 1
ATOM 796 C CA . LEU A 1 101 ? 5.939 13.471 10.083 1.00 93.31 101 LEU A CA 1
ATOM 797 C C . LEU A 1 101 ? 4.883 13.285 8.983 1.00 93.31 101 LEU A C 1
ATOM 799 O O . LEU A 1 101 ? 3.920 14.051 8.922 1.00 93.31 101 LEU A O 1
ATOM 803 N N . VAL A 1 102 ? 5.046 12.281 8.115 1.00 93.44 102 VAL A N 1
ATOM 804 C CA . VAL A 1 102 ? 4.099 12.040 7.016 1.00 93.44 102 VAL A CA 1
ATOM 805 C C . VAL A 1 102 ? 2.733 11.610 7.544 1.00 93.44 102 VAL A C 1
ATOM 807 O O . VAL A 1 102 ? 1.717 12.131 7.080 1.00 93.44 102 VAL A O 1
ATOM 810 N N . ASN A 1 103 ? 2.682 10.722 8.538 1.00 92.62 103 ASN A N 1
ATOM 811 C CA . ASN A 1 103 ? 1.429 10.292 9.160 1.00 92.62 103 ASN A CA 1
ATOM 812 C C . ASN A 1 103 ? 0.699 11.471 9.812 1.00 92.62 103 ASN A C 1
ATOM 814 O O . ASN A 1 103 ? -0.512 11.620 9.639 1.00 92.62 103 ASN A O 1
ATOM 818 N N . TRP A 1 104 ? 1.430 12.345 10.508 1.00 93.38 104 TRP A N 1
ATOM 819 C CA . TRP A 1 104 ? 0.859 13.531 11.133 1.00 93.38 104 TRP A CA 1
ATOM 820 C C . TRP A 1 104 ? 0.307 14.512 10.096 1.00 93.38 104 TRP A C 1
ATOM 822 O O . TRP A 1 104 ? -0.857 14.894 10.187 1.00 93.38 104 TRP A O 1
ATOM 832 N N . LEU A 1 105 ? 1.087 14.864 9.066 1.00 92.56 105 LEU A N 1
ATOM 833 C CA . LEU A 1 105 ? 0.634 15.750 7.984 1.00 92.56 105 LEU A CA 1
ATOM 834 C C . LEU A 1 105 ? -0.572 15.176 7.232 1.00 92.56 105 LEU A C 1
ATOM 836 O O . LEU A 1 105 ? -1.507 15.908 6.905 1.00 92.56 105 LEU A O 1
ATOM 840 N N . THR A 1 106 ? -0.572 13.863 6.995 1.00 92.00 106 THR A N 1
ATOM 841 C CA . THR A 1 106 ? -1.701 13.162 6.377 1.00 92.00 106 THR A CA 1
ATOM 842 C C . THR A 1 106 ? -2.947 13.313 7.241 1.00 92.00 106 THR A C 1
ATOM 844 O O . THR A 1 106 ? -3.977 13.773 6.751 1.00 92.00 106 THR A O 1
ATOM 847 N N . TRP A 1 107 ? -2.851 13.015 8.541 1.00 93.44 107 TRP A N 1
ATOM 848 C CA . TRP A 1 107 ? -3.980 13.130 9.461 1.00 93.44 107 TRP A CA 1
ATOM 849 C C . TRP A 1 107 ? -4.479 14.568 9.624 1.00 93.44 107 TRP A C 1
ATOM 851 O O . TRP A 1 107 ? -5.684 14.780 9.682 1.00 93.44 107 TRP A O 1
ATOM 861 N N . GLN A 1 108 ? -3.600 15.573 9.619 1.00 91.81 108 GLN A N 1
ATOM 862 C CA . GLN A 1 108 ? -4.028 16.979 9.611 1.00 91.81 108 GLN A CA 1
ATOM 863 C C . GLN A 1 108 ? -4.860 17.329 8.368 1.00 91.81 108 GLN A C 1
ATOM 865 O O . GLN A 1 108 ? -5.795 18.121 8.451 1.00 91.81 108 GLN A O 1
ATOM 870 N N . GLY A 1 109 ? -4.551 16.731 7.213 1.00 90.12 109 GLY A N 1
ATOM 871 C CA . GLY A 1 109 ? -5.291 16.961 5.972 1.00 90.12 109 GLY A CA 1
ATOM 872 C C . GLY A 1 109 ? -6.629 16.219 5.877 1.00 90.12 109 GLY A C 1
ATOM 873 O O . GLY A 1 109 ? -7.545 16.709 5.206 1.00 90.12 109 GLY A O 1
ATOM 874 N N . VAL A 1 110 ? -6.741 15.042 6.510 1.00 92.12 110 VAL A N 1
ATOM 875 C CA . VAL A 1 110 ? -7.874 14.114 6.306 1.00 92.12 110 VAL A CA 1
ATOM 876 C C . VAL A 1 110 ? -8.694 13.807 7.562 1.00 92.12 110 VAL A C 1
ATOM 878 O O . VAL A 1 110 ? -9.841 13.383 7.445 1.00 92.12 110 VAL A O 1
ATOM 881 N N . GLY A 1 111 ? -8.142 14.007 8.757 1.00 94.31 111 GLY A N 1
ATOM 882 C CA . GLY A 1 111 ? -8.694 13.508 10.019 1.00 94.31 111 GLY A CA 1
ATOM 883 C C . GLY A 1 111 ? -10.056 14.096 10.372 1.00 94.31 111 GLY A C 1
ATOM 884 O O . GLY A 1 111 ? -10.912 13.402 10.915 1.00 94.31 111 GLY A O 1
ATOM 885 N N . ASP A 1 112 ? -10.314 15.350 10.008 1.00 95.31 112 ASP A N 1
ATOM 886 C CA . ASP A 1 112 ? -11.618 15.978 10.219 1.00 95.31 112 ASP A CA 1
ATOM 887 C C . ASP A 1 112 ? -12.688 15.450 9.243 1.00 95.31 112 ASP A C 1
ATOM 889 O O . ASP A 1 112 ? -13.830 15.220 9.644 1.00 95.31 112 ASP A O 1
ATOM 893 N N . VAL A 1 113 ? -12.313 15.172 7.986 1.00 96.25 113 VAL A N 1
ATOM 894 C CA . VAL A 1 113 ? -13.176 14.492 7.004 1.00 96.25 113 VAL A CA 1
ATOM 895 C C . VAL A 1 113 ? -13.527 13.090 7.497 1.00 96.25 113 VAL A C 1
ATOM 897 O O . VAL A 1 113 ? -14.703 12.723 7.477 1.00 96.25 113 VAL A O 1
ATOM 900 N N . VAL A 1 114 ? -12.528 12.348 7.983 1.00 97.00 114 VAL A N 1
ATOM 901 C CA . VAL A 1 114 ? -12.687 11.007 8.561 1.00 97.00 114 VAL A CA 1
ATOM 902 C C . VAL A 1 114 ? -13.597 11.050 9.786 1.00 97.00 114 VAL A C 1
ATOM 904 O O . VAL A 1 114 ? -14.571 10.310 9.836 1.00 97.00 114 VAL A O 1
ATOM 907 N N . ASN A 1 115 ? -13.355 11.943 10.747 1.00 97.50 115 ASN A N 1
ATOM 908 C CA . ASN A 1 115 ? -14.179 12.053 11.953 1.00 97.50 115 ASN A CA 1
ATOM 909 C C . ASN A 1 115 ? -15.621 12.475 11.653 1.00 97.50 115 ASN A C 1
ATOM 911 O O . ASN A 1 115 ? -16.553 11.973 12.277 1.00 97.50 115 ASN A O 1
ATOM 915 N N . GLN A 1 116 ? -15.840 13.365 10.682 1.00 97.12 116 GLN A N 1
ATOM 916 C CA . GLN A 1 116 ? -17.197 13.719 10.270 1.00 97.12 116 GLN A CA 1
ATOM 917 C C . GLN A 1 116 ? -17.913 12.544 9.594 1.00 97.12 116 GLN A C 1
ATOM 919 O O . GLN A 1 116 ? -19.121 12.397 9.757 1.00 97.12 116 GLN A O 1
ATOM 924 N N . TRP A 1 117 ? -17.184 11.724 8.839 1.00 97.81 117 TRP A N 1
ATOM 925 C CA . TRP A 1 117 ? -17.709 10.515 8.213 1.00 97.81 117 TRP A CA 1
ATOM 926 C C . TRP A 1 117 ? -17.998 9.403 9.238 1.00 97.81 117 TRP A C 1
ATOM 928 O O . TRP A 1 117 ? -19.064 8.797 9.183 1.00 97.81 117 TRP A O 1
ATOM 938 N N . ARG A 1 118 ? -17.131 9.224 10.246 1.00 98.19 118 ARG A N 1
ATOM 939 C CA . ARG A 1 118 ? -17.297 8.268 11.360 1.00 98.19 118 ARG A CA 1
ATOM 940 C C . ARG A 1 118 ? -18.614 8.431 12.119 1.00 98.19 118 ARG A C 1
ATOM 942 O O . ARG A 1 118 ? -19.201 7.431 12.512 1.00 98.19 118 ARG A O 1
ATOM 949 N N . LYS A 1 119 ? -19.134 9.657 12.242 1.00 97.75 119 LYS A N 1
ATOM 950 C CA . LYS A 1 119 ? -20.465 9.907 12.829 1.00 97.75 119 LYS A CA 1
ATOM 951 C C . LYS A 1 119 ? -21.589 9.177 12.088 1.00 97.75 119 LYS A C 1
ATOM 953 O O . LYS A 1 119 ? -22.551 8.754 12.710 1.00 97.75 119 LYS A O 1
ATOM 958 N N . GLY A 1 120 ? -21.475 9.024 10.766 1.00 96.81 120 GLY A N 1
ATOM 959 C CA . GLY A 1 120 ? -22.435 8.262 9.960 1.00 96.81 120 GLY A CA 1
ATOM 960 C C . GLY A 1 120 ? -22.356 6.747 10.171 1.00 96.81 120 GLY A C 1
ATOM 961 O O . GLY A 1 120 ? -23.266 6.037 9.759 1.00 96.81 120 GLY A O 1
ATOM 962 N N . LEU A 1 121 ? -21.287 6.267 10.813 1.00 97.12 121 LEU A N 1
ATOM 963 C CA . LEU A 1 121 ? -21.091 4.877 11.229 1.00 97.12 121 LEU A CA 1
ATOM 964 C C . LEU A 1 121 ? -21.370 4.668 12.725 1.00 97.12 121 LEU A C 1
ATOM 966 O O . LEU A 1 121 ? -21.045 3.607 13.244 1.00 97.12 121 LEU A O 1
ATOM 970 N N . ASP A 1 122 ? -21.914 5.680 13.410 1.00 97.06 122 ASP A N 1
ATOM 971 C CA . ASP A 1 122 ? -22.122 5.680 14.864 1.00 97.06 122 ASP A CA 1
ATOM 972 C C . ASP A 1 122 ? -20.827 5.444 15.668 1.00 97.06 122 ASP A C 1
ATOM 974 O O . ASP A 1 122 ? -20.797 4.765 16.690 1.00 97.06 122 ASP A O 1
ATOM 978 N N . LEU A 1 123 ? -19.711 5.994 15.174 1.00 97.94 123 LEU A N 1
ATOM 979 C CA . LEU A 1 123 ? -18.410 5.915 15.832 1.00 97.94 123 LEU A CA 1
ATOM 980 C C . LEU A 1 123 ? -17.985 7.266 16.411 1.00 97.94 123 LEU A C 1
ATOM 982 O O . LEU A 1 123 ? -18.073 8.304 15.745 1.00 97.94 123 LEU A O 1
ATOM 986 N N . ASP A 1 124 ? -17.393 7.223 17.604 1.00 97.19 124 ASP A N 1
ATOM 987 C CA . ASP A 1 124 ? -16.764 8.382 18.235 1.00 97.19 124 ASP A CA 1
ATOM 988 C C . ASP A 1 124 ? -15.617 8.953 17.393 1.00 97.19 124 ASP A C 1
ATOM 990 O O . ASP A 1 124 ? -14.946 8.253 16.625 1.00 97.19 124 ASP A O 1
ATOM 994 N N . GLY A 1 125 ? -15.353 10.248 17.553 1.00 96.38 125 GLY A N 1
ATOM 995 C CA . GLY A 1 125 ? -14.208 10.895 16.918 1.00 96.38 125 GLY A CA 1
ATOM 996 C C . GLY A 1 125 ? -12.879 10.339 17.437 1.00 96.38 125 GLY A C 1
ATOM 997 O O . GLY A 1 125 ? -12.709 10.119 18.630 1.00 96.38 125 GLY A O 1
ATOM 998 N N . VAL A 1 126 ? -11.914 10.157 16.540 1.00 96.00 126 VAL A N 1
ATOM 999 C CA . VAL A 1 126 ? -10.531 9.828 16.901 1.00 96.00 126 VAL A CA 1
ATOM 1000 C C . VAL A 1 126 ? -9.794 11.113 17.263 1.00 96.00 126 VAL A C 1
ATOM 1002 O O . VAL A 1 126 ? -9.848 12.098 16.516 1.00 96.00 126 VAL A O 1
ATOM 1005 N N . ALA A 1 127 ? -9.077 11.101 18.387 1.00 93.38 127 ALA A N 1
ATOM 1006 C CA . ALA A 1 127 ? -8.299 12.245 18.838 1.00 93.38 127 ALA A CA 1
ATOM 1007 C C . ALA A 1 127 ? -7.176 12.602 17.848 1.00 93.38 127 ALA A C 1
ATOM 1009 O O . ALA A 1 127 ? -6.558 11.741 17.216 1.00 93.38 127 ALA A O 1
ATOM 1010 N N . MET A 1 128 ? -6.873 13.899 17.739 1.00 88.62 128 MET A N 1
ATOM 1011 C CA . MET A 1 128 ? -5.920 14.429 16.755 1.00 88.62 128 MET A CA 1
ATOM 1012 C C . MET A 1 128 ? -4.528 13.786 16.840 1.00 88.62 128 MET A C 1
ATOM 1014 O O . MET A 1 128 ? -3.910 13.548 15.807 1.00 88.62 128 MET A O 1
ATOM 1018 N N . PHE A 1 129 ? -4.044 13.497 18.049 1.00 89.19 129 PHE A N 1
ATOM 1019 C CA . PHE A 1 129 ? -2.719 12.908 18.263 1.00 89.19 129 PHE A CA 1
ATOM 1020 C C . PHE A 1 129 ? -2.709 11.375 18.193 1.00 89.19 129 PHE A C 1
ATOM 1022 O O . PHE A 1 129 ? -1.644 10.784 18.061 1.00 89.19 129 PHE A O 1
ATOM 1029 N N . GLU A 1 130 ? -3.872 10.724 18.237 1.00 91.81 130 GLU A N 1
ATOM 1030 C CA . GLU A 1 130 ? -3.975 9.261 18.169 1.00 91.81 130 GLU A CA 1
ATOM 1031 C C . GLU A 1 130 ? -4.133 8.763 16.733 1.00 91.81 130 GLU A C 1
ATOM 1033 O O . GLU A 1 130 ? -3.553 7.742 16.364 1.00 91.81 130 GLU A O 1
ATOM 1038 N N . GLY A 1 131 ? -4.869 9.513 15.906 1.00 91.69 131 GLY A N 1
ATOM 1039 C CA . GLY A 1 131 ? -5.138 9.193 14.501 1.00 91.69 131 GLY A CA 1
ATOM 1040 C C . GLY A 1 131 ? -3.916 8.752 13.689 1.00 91.69 131 GLY A C 1
ATOM 1041 O O . GLY A 1 131 ? -3.958 7.659 13.117 1.00 91.69 131 GLY A O 1
ATOM 1042 N N . PRO A 1 132 ? -2.803 9.516 13.691 1.00 93.06 132 PRO A N 1
ATOM 1043 C CA . PRO A 1 132 ? -1.579 9.160 12.966 1.00 93.06 132 PRO A CA 1
ATOM 1044 C C . PRO A 1 132 ? -0.973 7.809 13.368 1.00 93.06 132 PRO A C 1
ATOM 1046 O O . PRO A 1 132 ? -0.183 7.239 12.619 1.00 93.06 132 PRO A O 1
ATOM 1049 N N . HIS A 1 133 ? -1.311 7.301 14.555 1.00 93.38 133 HIS A N 1
ATOM 1050 C CA . HIS A 1 133 ? -0.683 6.130 15.155 1.00 93.38 133 HIS A CA 1
ATOM 1051 C C . HIS A 1 133 ? -1.644 4.956 15.363 1.00 93.38 133 HIS A C 1
ATOM 1053 O O . HIS A 1 133 ? -1.200 3.916 15.841 1.00 93.38 133 HIS A O 1
ATOM 1059 N N . LEU A 1 134 ? -2.921 5.061 14.970 1.00 94.19 134 LEU A N 1
ATOM 1060 C CA . LEU A 1 134 ? -3.936 4.030 15.226 1.00 94.19 134 LEU A CA 1
ATOM 1061 C C . LEU A 1 134 ? -3.492 2.622 14.821 1.00 94.19 134 LEU A C 1
ATOM 1063 O O . LEU A 1 134 ? -3.553 1.708 15.638 1.00 94.19 134 LEU A O 1
ATOM 1067 N N . ALA A 1 135 ? -3.001 2.444 13.590 1.00 94.38 135 ALA A N 1
ATOM 1068 C CA . ALA A 1 135 ? -2.574 1.130 13.101 1.00 94.38 135 ALA A CA 1
ATOM 1069 C C . ALA A 1 135 ? -1.439 0.529 13.951 1.00 94.38 135 ALA A C 1
ATOM 1071 O O . ALA A 1 135 ? -1.427 -0.671 14.217 1.00 94.38 135 ALA A O 1
ATOM 1072 N N . LYS A 1 136 ? -0.518 1.375 14.430 1.00 95.19 136 LYS A N 1
ATOM 1073 C CA . LYS A 1 136 ? 0.595 0.982 15.303 1.00 95.19 136 LYS A CA 1
ATOM 1074 C C . LYS A 1 136 ? 0.118 0.674 16.723 1.00 95.19 136 LYS A C 1
ATOM 1076 O O . LYS A 1 136 ? 0.499 -0.355 17.276 1.00 95.19 136 LYS A O 1
ATOM 1081 N N . THR A 1 137 ? -0.709 1.541 17.306 1.00 95.25 137 THR A N 1
ATOM 1082 C CA . THR A 1 137 ? -1.254 1.392 18.666 1.00 95.25 137 THR A CA 1
ATOM 1083 C C . THR A 1 137 ? -2.106 0.133 18.785 1.00 95.25 137 THR A C 1
ATOM 1085 O O . THR A 1 137 ? -1.950 -0.631 19.734 1.00 95.25 137 THR A O 1
ATOM 1088 N N . LEU A 1 138 ? -2.947 -0.123 17.782 1.00 96.19 138 LEU A N 1
ATOM 1089 C CA . LEU A 1 138 ? -3.802 -1.307 17.701 1.00 96.19 138 LEU A CA 1
ATOM 1090 C C . LEU A 1 138 ? -3.056 -2.558 17.212 1.00 96.19 138 LEU A C 1
ATOM 1092 O O . LEU A 1 138 ? -3.649 -3.631 17.178 1.00 96.19 138 LEU A O 1
ATOM 1096 N N . LYS A 1 139 ? -1.771 -2.436 16.844 1.00 97.50 139 LYS A N 1
ATOM 1097 C CA . LYS A 1 139 ? -0.939 -3.525 16.301 1.00 97.50 139 LYS A CA 1
ATOM 1098 C C . LYS A 1 139 ? -1.617 -4.254 15.136 1.00 97.50 139 LYS A C 1
ATOM 1100 O O . LYS A 1 139 ? -1.613 -5.482 15.077 1.00 97.50 139 LYS A O 1
ATOM 1105 N N . VAL A 1 140 ? -2.223 -3.484 14.231 1.00 98.06 140 VAL A N 1
ATOM 1106 C CA . VAL A 1 140 ? -2.912 -4.021 13.054 1.00 98.06 140 VAL A CA 1
ATOM 1107 C C . VAL A 1 140 ? -1.915 -4.846 12.233 1.00 98.06 140 VAL A C 1
ATOM 1109 O O . VAL A 1 140 ? -0.869 -4.297 11.875 1.00 98.06 140 VAL A O 1
ATOM 1112 N N . PRO A 1 141 ? -2.207 -6.125 11.923 1.00 98.31 141 PRO A N 1
ATOM 1113 C CA . PRO A 1 141 ? -1.346 -6.942 11.078 1.00 98.31 141 PRO A CA 1
ATOM 1114 C C . PRO A 1 141 ? -1.027 -6.232 9.764 1.00 98.31 141 PRO A C 1
ATOM 1116 O O . PRO A 1 141 ? -1.927 -5.706 9.105 1.00 98.31 141 PRO A O 1
ATOM 1119 N N . PHE A 1 142 ? 0.251 -6.202 9.394 1.00 98.38 142 PHE A N 1
ATOM 1120 C CA . PHE A 1 142 ? 0.728 -5.518 8.200 1.00 98.38 142 PHE A CA 1
ATOM 1121 C C . PHE A 1 142 ? 1.628 -6.446 7.387 1.00 98.38 142 PHE A C 1
ATOM 1123 O O . PHE A 1 142 ? 2.609 -6.975 7.903 1.00 98.38 142 PHE A O 1
ATOM 1130 N N . THR A 1 143 ? 1.339 -6.612 6.100 1.00 98.06 143 THR A N 1
ATOM 1131 C CA . THR A 1 143 ? 2.178 -7.390 5.188 1.00 98.06 143 THR A CA 1
ATOM 1132 C C . THR A 1 143 ? 2.637 -6.568 3.992 1.00 98.06 143 THR A C 1
ATOM 1134 O O . THR A 1 143 ? 1.851 -5.978 3.252 1.00 98.06 143 THR A O 1
ATOM 1137 N N . TYR A 1 144 ? 3.942 -6.563 3.778 1.00 98.00 144 TYR A N 1
ATOM 1138 C CA . TYR A 1 144 ? 4.573 -5.947 2.631 1.00 98.00 144 TYR A CA 1
ATOM 1139 C C . TYR A 1 144 ? 4.752 -6.945 1.492 1.00 98.00 144 TYR A C 1
ATOM 1141 O O . TYR A 1 144 ? 5.297 -8.035 1.669 1.00 98.00 144 TYR A O 1
ATOM 1149 N N . CYS A 1 145 ? 4.282 -6.542 0.314 1.00 97.00 145 CYS A N 1
ATOM 1150 C CA . CYS A 1 145 ? 4.098 -7.394 -0.859 1.00 97.00 145 CYS A CA 1
ATOM 1151 C C . CYS A 1 145 ? 5.310 -7.313 -1.802 1.00 97.00 145 CYS A C 1
ATOM 1153 O O . CYS A 1 145 ? 5.164 -7.061 -3.000 1.00 97.00 145 CYS A O 1
ATOM 1155 N N . TRP A 1 146 ? 6.515 -7.457 -1.249 1.00 96.19 146 TRP A N 1
ATOM 1156 C CA . TRP A 1 146 ? 7.768 -7.509 -2.003 1.00 96.19 146 TRP A CA 1
ATOM 1157 C C . TRP A 1 146 ? 8.652 -8.657 -1.523 1.00 96.19 146 TRP A C 1
ATOM 1159 O O . TRP A 1 146 ? 8.464 -9.200 -0.437 1.00 96.19 146 TRP A O 1
ATOM 1169 N N . SER A 1 147 ? 9.635 -9.038 -2.338 1.00 96.06 147 SER A N 1
ATOM 1170 C CA . SER A 1 147 ? 10.590 -10.090 -1.980 1.00 96.06 147 SER A CA 1
ATOM 1171 C C . SER A 1 147 ? 11.546 -9.658 -0.857 1.00 96.06 147 SER A C 1
ATOM 1173 O O . SER A 1 147 ? 12.201 -8.623 -1.012 1.00 96.06 147 SER A O 1
ATOM 1175 N N . PRO A 1 148 ? 11.739 -10.467 0.207 1.00 95.44 148 PRO A N 1
ATOM 1176 C CA . PRO A 1 148 ? 12.801 -10.246 1.193 1.00 95.44 148 PRO A CA 1
ATOM 1177 C C . PRO A 1 148 ? 14.211 -10.204 0.584 1.00 95.44 148 PRO A C 1
ATOM 1179 O O . PRO A 1 148 ? 15.109 -9.614 1.175 1.00 95.44 148 PRO A O 1
ATOM 1182 N N . ALA A 1 149 ? 14.408 -10.808 -0.597 1.00 95.69 149 ALA A N 1
ATOM 1183 C CA . ALA A 1 149 ? 15.667 -10.730 -1.340 1.00 95.69 149 ALA A CA 1
ATOM 1184 C C . ALA A 1 149 ? 15.885 -9.364 -2.017 1.00 95.69 149 ALA A C 1
ATOM 1186 O O . ALA A 1 149 ? 17.019 -9.017 -2.328 1.00 95.69 149 ALA A O 1
ATOM 1187 N N . LEU A 1 150 ? 14.810 -8.600 -2.253 1.00 93.88 150 LEU A N 1
ATOM 1188 C CA . LEU A 1 150 ? 14.881 -7.237 -2.784 1.00 93.88 150 LEU A CA 1
ATOM 1189 C C . LEU A 1 150 ? 15.023 -6.217 -1.651 1.00 93.88 150 LEU A C 1
ATOM 1191 O O . LEU A 1 150 ? 15.945 -5.409 -1.656 1.00 93.88 150 LEU A O 1
ATOM 1195 N N . VAL A 1 151 ? 14.110 -6.262 -0.678 1.00 94.19 151 VAL A N 1
ATOM 1196 C CA . VAL A 1 151 ? 14.175 -5.436 0.532 1.00 94.19 151 VAL A CA 1
ATOM 1197 C C . VAL A 1 151 ? 13.940 -6.346 1.738 1.00 94.19 151 VAL A C 1
ATOM 1199 O O . VAL A 1 151 ? 12.806 -6.801 1.937 1.00 94.19 151 VAL A O 1
ATOM 1202 N N . PRO A 1 152 ? 14.977 -6.631 2.547 1.00 95.12 152 PRO A N 1
ATOM 1203 C CA . PRO A 1 152 ? 14.827 -7.480 3.718 1.00 95.12 152 PRO A CA 1
ATOM 1204 C C . PRO A 1 152 ? 13.947 -6.798 4.766 1.00 95.12 152 PRO A C 1
ATOM 1206 O O . PRO A 1 152 ? 13.890 -5.570 4.848 1.00 95.12 152 PRO A O 1
ATOM 1209 N N . LYS A 1 153 ? 13.285 -7.603 5.600 1.00 97.00 153 LYS A N 1
ATOM 1210 C CA . LYS A 1 153 ? 12.527 -7.107 6.752 1.00 97.00 153 LYS A CA 1
ATOM 1211 C C . LYS A 1 153 ? 13.467 -6.347 7.707 1.00 97.00 153 LYS A C 1
ATOM 1213 O O . LYS A 1 153 ? 14.415 -6.956 8.208 1.00 97.00 153 LYS A O 1
ATOM 1218 N N . PRO A 1 154 ? 13.221 -5.055 7.990 1.00 97.25 154 PRO A N 1
ATOM 1219 C CA . PRO A 1 154 ? 13.958 -4.319 9.007 1.00 97.25 154 PRO A CA 1
ATOM 1220 C C . PRO A 1 154 ? 13.904 -4.991 10.382 1.00 97.25 154 PRO A C 1
ATOM 1222 O O . PRO A 1 154 ? 12.862 -5.486 10.812 1.00 97.25 154 PRO A O 1
ATOM 1225 N N . LEU A 1 155 ? 15.034 -4.967 11.093 1.00 97.00 155 LEU A N 1
ATOM 1226 C CA . LEU A 1 155 ? 15.176 -5.590 12.416 1.00 97.00 155 LEU A CA 1
ATOM 1227 C C . LEU A 1 155 ? 14.346 -4.896 13.503 1.00 97.00 155 LEU A C 1
ATOM 1229 O O . LEU A 1 155 ? 14.057 -5.495 14.534 1.00 97.00 155 LEU A O 1
ATOM 1233 N N . ASP A 1 156 ? 13.989 -3.630 13.288 1.00 97.06 156 ASP A N 1
ATOM 1234 C CA . ASP A 1 156 ? 13.201 -2.820 14.213 1.00 97.06 156 ASP A CA 1
ATOM 1235 C C . ASP A 1 156 ? 11.687 -2.901 13.961 1.00 97.06 156 ASP A C 1
ATOM 1237 O O . ASP A 1 156 ? 10.914 -2.242 14.661 1.00 97.06 156 ASP A O 1
ATOM 1241 N N . TRP A 1 157 ? 11.239 -3.727 13.008 1.00 97.56 157 TRP A N 1
ATOM 1242 C CA . TRP A 1 157 ? 9.818 -4.005 12.833 1.00 97.56 157 TRP A CA 1
ATOM 1243 C C . TRP A 1 157 ? 9.298 -5.036 13.842 1.00 97.56 157 TRP A C 1
ATOM 1245 O O . TRP A 1 157 ? 9.906 -6.090 14.041 1.00 97.56 157 TRP A O 1
ATOM 1255 N N . PRO A 1 158 ? 8.136 -4.769 14.466 1.00 97.25 158 PRO A N 1
ATOM 1256 C CA . PRO A 1 158 ? 7.510 -5.694 15.398 1.00 97.25 158 PRO A CA 1
ATOM 1257 C C . PRO A 1 158 ? 6.957 -6.938 14.686 1.00 97.25 158 PRO A C 1
ATOM 1259 O O . PRO A 1 158 ? 6.805 -6.981 13.467 1.00 97.25 158 PRO A O 1
ATOM 1262 N N . SER A 1 159 ? 6.598 -7.957 15.469 1.00 97.31 159 SER A N 1
ATOM 1263 C CA . SER A 1 159 ? 6.149 -9.261 14.960 1.00 97.31 159 SER A CA 1
ATOM 1264 C C . SER A 1 159 ? 4.862 -9.230 14.129 1.00 97.31 159 SER A C 1
ATOM 1266 O O . SER A 1 159 ? 4.654 -10.137 13.334 1.00 97.31 159 SER A O 1
ATOM 1268 N N . TYR A 1 160 ? 4.016 -8.205 14.281 1.00 97.81 160 TYR A N 1
ATOM 1269 C CA . TYR A 1 160 ? 2.782 -8.048 13.499 1.00 97.81 160 TYR A CA 1
ATOM 1270 C C . TYR A 1 160 ? 3.012 -7.443 12.103 1.00 97.81 160 TYR A C 1
ATOM 1272 O O . TYR A 1 160 ? 2.053 -7.267 11.357 1.00 97.81 160 TYR A O 1
ATOM 1280 N N . ILE A 1 161 ? 4.259 -7.103 11.757 1.00 98.38 161 ILE A N 1
ATOM 1281 C CA . ILE A 1 161 ? 4.639 -6.560 10.450 1.00 98.38 161 ILE A CA 1
ATOM 1282 C C . ILE A 1 161 ? 5.551 -7.560 9.749 1.00 98.38 161 ILE A C 1
ATOM 1284 O O . ILE A 1 161 ? 6.567 -7.966 10.316 1.00 98.38 161 ILE A O 1
ATOM 1288 N N . ASP A 1 162 ? 5.225 -7.940 8.517 1.00 97.62 162 ASP A N 1
ATOM 1289 C CA . ASP A 1 162 ? 5.999 -8.933 7.772 1.00 97.62 162 ASP A CA 1
ATOM 1290 C C . ASP A 1 162 ? 6.207 -8.597 6.292 1.00 97.62 162 ASP A C 1
ATOM 1292 O O . ASP A 1 162 ? 5.517 -7.748 5.734 1.00 97.62 162 ASP A O 1
ATOM 1296 N N . VAL A 1 163 ? 7.167 -9.274 5.660 1.00 97.88 163 VAL A N 1
ATOM 1297 C CA . VAL A 1 163 ? 7.481 -9.187 4.225 1.00 97.88 163 VAL A CA 1
ATOM 1298 C C . VAL A 1 163 ? 7.298 -10.576 3.615 1.00 97.88 163 VAL A C 1
ATOM 1300 O O . VAL A 1 163 ? 8.062 -11.485 3.927 1.00 97.88 163 VAL A O 1
ATOM 1303 N N . CYS A 1 164 ? 6.297 -10.761 2.750 1.00 95.44 164 CYS A N 1
ATOM 1304 C CA . CYS A 1 164 ? 5.855 -12.103 2.336 1.00 95.44 164 CYS A CA 1
ATOM 1305 C C . CYS A 1 164 ? 6.259 -12.524 0.917 1.00 95.44 164 CYS A C 1
ATOM 1307 O O . CYS A 1 164 ? 5.910 -13.620 0.488 1.00 95.44 164 CYS A O 1
ATOM 1309 N N . GLY A 1 165 ? 6.948 -11.671 0.161 1.00 96.06 165 GLY A N 1
ATOM 1310 C CA . GLY A 1 165 ? 7.150 -11.889 -1.268 1.00 96.06 165 GLY A CA 1
ATOM 1311 C C . GLY A 1 165 ? 6.156 -11.125 -2.137 1.00 96.06 165 GLY A C 1
ATOM 1312 O O . GLY A 1 165 ? 5.240 -10.458 -1.656 1.00 96.06 165 GLY A O 1
ATOM 1313 N N . PHE A 1 166 ? 6.374 -11.205 -3.447 1.00 95.56 166 PHE A N 1
ATOM 1314 C CA . PHE A 1 166 ? 5.477 -10.614 -4.434 1.00 95.56 166 PHE A CA 1
ATOM 1315 C C . PHE A 1 166 ? 4.225 -11.468 -4.622 1.00 95.56 166 PHE A C 1
ATOM 1317 O O . PHE A 1 166 ? 4.290 -12.697 -4.632 1.00 95.56 166 PHE A O 1
ATOM 1324 N N . PHE A 1 167 ? 3.096 -10.802 -4.851 1.00 92.56 167 PHE A N 1
ATOM 1325 C CA . PHE A 1 167 ? 1.868 -11.457 -5.285 1.00 92.56 167 PHE A CA 1
ATOM 1326 C C . PHE A 1 167 ? 1.823 -11.487 -6.803 1.00 92.56 167 PHE A C 1
ATOM 1328 O O . PHE A 1 167 ? 1.580 -10.472 -7.457 1.00 92.56 167 PHE A O 1
ATOM 1335 N N . PHE A 1 168 ? 2.075 -12.666 -7.357 1.00 92.06 168 PHE A N 1
ATOM 1336 C CA . PHE A 1 168 ? 1.922 -12.919 -8.779 1.00 92.06 168 PHE A CA 1
ATOM 1337 C C . PHE A 1 168 ? 0.530 -13.480 -9.050 1.00 92.06 168 PHE A C 1
ATOM 1339 O O . PHE A 1 168 ? 0.014 -14.291 -8.285 1.00 92.06 168 PHE A O 1
ATOM 1346 N N . ARG A 1 169 ? -0.073 -13.034 -10.150 1.00 90.88 169 ARG A N 1
ATOM 1347 C CA . ARG A 1 169 ? -1.219 -13.715 -10.755 1.00 90.88 169 ARG A CA 1
ATOM 1348 C C . ARG A 1 169 ? -0.720 -14.704 -11.793 1.00 90.88 169 ARG A C 1
ATOM 1350 O O . ARG A 1 169 ? 0.372 -14.513 -12.334 1.00 90.88 169 ARG A O 1
ATOM 1357 N N . ASP A 1 170 ? -1.552 -15.682 -12.118 1.00 92.75 170 ASP A N 1
ATOM 1358 C CA . ASP A 1 170 ? -1.293 -16.553 -13.256 1.00 92.75 170 ASP A CA 1
ATOM 1359 C C . ASP A 1 170 ? -1.136 -15.720 -14.529 1.00 92.75 170 ASP A C 1
ATOM 1361 O O . ASP A 1 170 ? -1.866 -14.748 -14.763 1.00 92.75 170 ASP A O 1
ATOM 1365 N N . VAL A 1 171 ? -0.140 -16.087 -15.333 1.00 90.19 171 VAL A N 1
ATOM 1366 C CA . VAL A 1 171 ? 0.118 -15.424 -16.608 1.00 90.19 171 VAL A CA 1
ATOM 1367 C C . VAL A 1 171 ? -1.073 -15.719 -17.521 1.00 90.19 171 VAL A C 1
ATOM 1369 O O . VAL A 1 171 ? -1.344 -16.893 -17.789 1.00 90.19 171 VAL A O 1
ATOM 1372 N N . PRO A 1 172 ? -1.815 -14.698 -17.986 1.00 90.62 172 PRO A N 1
ATOM 1373 C CA . PRO A 1 172 ? -2.930 -14.934 -18.884 1.00 90.62 172 PRO A CA 1
ATOM 1374 C C . PRO A 1 172 ? -2.412 -15.506 -20.204 1.00 90.62 172 PRO A C 1
ATOM 1376 O O . PRO A 1 172 ? -1.315 -15.167 -20.651 1.00 90.62 172 PRO A O 1
ATOM 1379 N N . ILE A 1 173 ? -3.229 -16.332 -20.857 1.00 93.25 173 ILE A N 1
ATOM 1380 C CA . ILE A 1 173 ? -2.973 -16.703 -22.249 1.00 93.25 173 ILE A CA 1
ATOM 1381 C C . ILE A 1 173 ? -3.025 -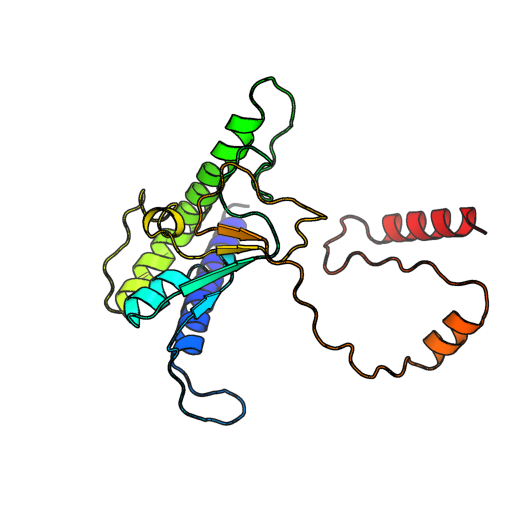15.409 -23.064 1.00 93.25 173 ILE A C 1
ATOM 1383 O O . ILE A 1 173 ? -4.052 -14.730 -23.093 1.00 93.25 173 ILE A O 1
ATOM 1387 N N . TYR A 1 174 ? -1.901 -15.053 -23.677 1.00 92.88 174 TYR A N 1
ATOM 1388 C CA . TYR A 1 174 ? -1.740 -13.820 -24.430 1.00 92.88 174 TYR A CA 1
ATOM 1389 C C . TYR A 1 174 ? -1.306 -14.149 -25.855 1.00 92.88 174 TYR A C 1
ATOM 1391 O O . TYR A 1 174 ? -0.246 -14.739 -26.057 1.00 92.88 174 TYR A O 1
ATOM 1399 N N . ASP A 1 175 ? -2.135 -13.759 -26.821 1.00 94.88 175 ASP A N 1
ATOM 1400 C CA . ASP A 1 175 ? -1.795 -13.775 -28.241 1.00 94.88 175 ASP A CA 1
ATOM 1401 C C . ASP A 1 175 ? -1.437 -12.339 -28.665 1.00 94.88 175 ASP A C 1
ATOM 1403 O O . ASP A 1 175 ? -2.321 -11.471 -28.684 1.00 94.88 175 ASP A O 1
ATOM 1407 N N . PRO A 1 176 ? -0.148 -12.026 -28.895 1.00 93.75 176 PRO A N 1
ATOM 1408 C CA . PRO A 1 176 ? 0.269 -10.679 -29.261 1.00 93.75 176 PRO A CA 1
ATOM 1409 C C . PRO A 1 176 ? -0.304 -10.264 -30.624 1.00 93.75 176 PRO A C 1
ATOM 1411 O O . PRO A 1 176 ? -0.365 -11.086 -31.536 1.00 93.75 176 PRO A O 1
ATOM 1414 N N . PRO A 1 177 ? -0.656 -8.983 -30.825 1.00 97.00 177 PRO A N 1
ATOM 1415 C CA . PRO A 1 177 ? -1.017 -8.466 -32.141 1.00 97.00 177 PRO A CA 1
ATOM 1416 C C . PRO A 1 177 ? 0.067 -8.723 -33.203 1.00 97.00 177 PRO A C 1
ATOM 1418 O O . PRO A 1 177 ? 1.258 -8.819 -32.897 1.00 97.00 177 PRO A O 1
ATOM 1421 N N . THR A 1 178 ? -0.346 -8.845 -34.467 1.00 97.50 178 THR A N 1
ATOM 1422 C CA . THR A 1 178 ? 0.530 -9.259 -35.578 1.00 97.50 178 THR A CA 1
ATOM 1423 C C . THR A 1 178 ? 1.740 -8.344 -35.771 1.00 97.50 178 THR A C 1
ATOM 1425 O O . THR A 1 178 ? 2.832 -8.829 -36.042 1.00 97.50 178 THR A O 1
ATOM 1428 N N . ASP A 1 179 ? 1.579 -7.034 -35.609 1.00 97.31 179 ASP A N 1
ATOM 1429 C CA . ASP A 1 179 ? 2.671 -6.058 -35.682 1.00 97.31 179 ASP A CA 1
ATOM 1430 C C . ASP A 1 179 ? 3.735 -6.291 -34.596 1.00 97.31 179 ASP A C 1
ATOM 1432 O O . ASP A 1 179 ? 4.930 -6.273 -34.897 1.00 97.31 179 ASP A O 1
ATOM 1436 N N . LEU A 1 180 ? 3.320 -6.604 -33.365 1.00 96.44 180 LEU A N 1
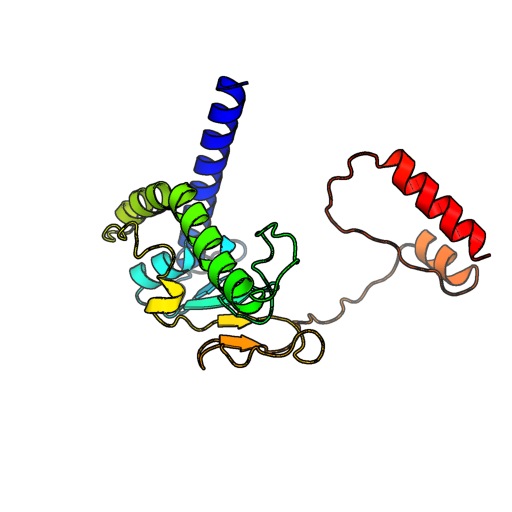ATOM 1437 C CA . LEU A 1 180 ? 4.228 -6.965 -32.277 1.00 96.44 180 LEU A CA 1
ATOM 1438 C C . LEU A 1 180 ? 4.927 -8.307 -32.538 1.00 96.44 180 LEU A C 1
ATOM 1440 O O . LEU A 1 180 ? 6.127 -8.420 -32.292 1.00 96.44 180 LEU A O 1
ATOM 1444 N N . GLN A 1 181 ? 4.219 -9.308 -33.073 1.00 95.88 181 GLN A N 1
ATOM 1445 C CA . GLN A 1 181 ? 4.833 -10.586 -33.468 1.00 95.88 181 GLN A CA 1
ATOM 1446 C C . GLN A 1 181 ? 5.918 -10.386 -34.527 1.00 95.88 181 GLN A C 1
ATOM 1448 O O . GLN A 1 181 ? 7.040 -10.877 -34.380 1.00 95.88 181 GLN A O 1
ATOM 1453 N N . VAL A 1 182 ? 5.598 -9.626 -35.576 1.00 97.00 182 VAL A N 1
ATOM 1454 C CA . VAL A 1 182 ? 6.540 -9.297 -36.648 1.00 97.00 182 VAL A CA 1
ATOM 1455 C C . VAL A 1 182 ? 7.752 -8.572 -36.068 1.00 97.00 182 VAL A C 1
ATOM 1457 O O . VAL A 1 182 ? 8.872 -9.015 -36.304 1.00 97.00 182 VAL A O 1
ATOM 1460 N N . PHE A 1 183 ? 7.549 -7.544 -35.238 1.00 96.06 183 PHE A N 1
ATOM 1461 C CA . PHE A 1 183 ? 8.633 -6.812 -34.580 1.00 96.06 183 PHE A CA 1
ATOM 1462 C C . PHE A 1 183 ? 9.553 -7.733 -33.764 1.00 96.06 183 PHE A C 1
ATOM 1464 O O . PHE A 1 183 ? 10.763 -7.739 -33.991 1.00 96.06 183 PHE A O 1
ATOM 1471 N N . LEU A 1 184 ? 8.988 -8.568 -32.884 1.00 95.50 184 LEU A N 1
ATOM 1472 C CA . LEU A 1 184 ? 9.748 -9.492 -32.032 1.00 95.50 184 LEU A CA 1
ATOM 1473 C C . LEU A 1 184 ? 10.524 -10.550 -32.832 1.00 95.50 184 LEU A C 1
ATOM 1475 O O . LEU A 1 184 ? 11.574 -10.998 -32.383 1.00 95.50 184 LEU A O 1
ATOM 1479 N N . SER A 1 185 ? 10.019 -10.946 -34.005 1.00 95.44 185 SER A N 1
ATOM 1480 C CA . SER A 1 185 ? 10.666 -11.933 -34.885 1.00 95.44 185 SER A CA 1
ATOM 1481 C C . SER A 1 185 ? 11.667 -11.338 -35.888 1.00 95.44 185 SER A C 1
ATOM 1483 O O . SER A 1 185 ? 12.413 -12.083 -36.522 1.00 95.44 185 SER A O 1
ATOM 1485 N N . SER A 1 186 ? 11.693 -10.011 -36.049 1.00 94.75 186 SER A N 1
ATOM 1486 C CA . SER A 1 186 ? 12.426 -9.331 -37.129 1.00 94.75 186 SER A CA 1
ATOM 1487 C C . SER A 1 186 ? 13.920 -9.112 -36.868 1.00 94.75 186 SER A C 1
ATOM 1489 O O . SER A 1 186 ? 14.631 -8.622 -37.746 1.00 94.75 186 SER A O 1
ATOM 1491 N N . GLY A 1 187 ? 14.421 -9.480 -35.688 1.00 90.50 187 GLY A N 1
ATOM 1492 C CA . GLY A 1 187 ? 15.813 -9.251 -35.319 1.00 90.50 187 GLY A CA 1
ATOM 1493 C C . GLY A 1 187 ? 16.194 -9.834 -33.957 1.00 90.50 187 GLY A C 1
ATOM 1494 O O . GLY A 1 187 ? 15.524 -10.742 -33.459 1.00 90.50 187 GLY A O 1
ATOM 1495 N N . PRO A 1 188 ? 17.291 -9.343 -33.352 1.00 91.62 188 PRO A N 1
ATOM 1496 C CA . PRO A 1 188 ? 17.688 -9.710 -31.996 1.00 91.62 188 PRO A CA 1
ATOM 1497 C C . PRO A 1 188 ? 16.606 -9.368 -30.954 1.00 91.62 188 PRO A C 1
ATOM 1499 O O . PRO A 1 188 ? 15.786 -8.480 -31.199 1.00 91.62 188 PRO A O 1
ATOM 1502 N N . PRO A 1 189 ? 16.621 -10.011 -29.769 1.00 92.31 189 PRO A N 1
ATOM 1503 C CA . PRO A 1 189 ? 15.695 -9.689 -28.686 1.00 92.31 189 PRO A CA 1
ATOM 1504 C C . PRO A 1 189 ? 15.705 -8.184 -28.355 1.00 92.31 189 PRO A C 1
ATOM 1506 O O . PRO A 1 189 ? 16.773 -7.644 -28.054 1.00 92.31 189 PRO A O 1
ATOM 1509 N N . PRO A 1 190 ? 14.551 -7.494 -28.401 1.00 92.19 190 PRO A N 1
ATOM 1510 C CA . PRO A 1 190 ? 14.503 -6.059 -28.152 1.00 92.19 190 PRO A CA 1
ATOM 1511 C C . PRO A 1 190 ? 14.594 -5.735 -26.656 1.00 92.19 190 PRO A C 1
ATOM 1513 O O . PRO A 1 190 ? 14.364 -6.580 -25.790 1.00 92.19 190 PRO A O 1
ATOM 1516 N N . ILE A 1 191 ? 14.861 -4.464 -26.352 1.00 91.69 191 ILE A N 1
ATOM 1517 C CA . ILE A 1 191 ? 14.795 -3.911 -24.995 1.00 91.69 191 ILE A CA 1
ATOM 1518 C C . ILE A 1 191 ? 13.406 -3.296 -24.782 1.00 91.69 191 ILE A C 1
ATOM 1520 O O . ILE A 1 191 ? 12.981 -2.431 -25.546 1.00 91.69 191 ILE A O 1
ATOM 1524 N N . TYR A 1 192 ? 12.702 -3.714 -23.726 1.00 92.88 192 TYR A N 1
ATOM 1525 C CA . TYR A 1 192 ? 11.448 -3.083 -23.305 1.00 92.88 192 TYR A CA 1
ATOM 1526 C C . TYR A 1 192 ? 11.729 -1.829 -22.466 1.00 92.88 192 TYR A C 1
ATOM 1528 O O . TYR A 1 192 ? 12.429 -1.897 -21.455 1.00 92.88 192 TYR A O 1
ATOM 1536 N N . ILE A 1 193 ? 11.143 -0.694 -22.859 1.00 92.88 193 ILE A N 1
ATOM 1537 C CA . ILE A 1 193 ? 11.228 0.581 -22.137 1.00 92.88 193 ILE A CA 1
ATOM 1538 C C . ILE A 1 193 ? 9.809 1.024 -21.788 1.00 92.88 193 ILE A C 1
ATOM 1540 O O . ILE A 1 193 ? 8.997 1.296 -22.670 1.00 92.88 193 ILE A O 1
ATOM 1544 N N . GLY A 1 194 ? 9.506 1.113 -20.495 1.00 90.50 194 GLY A N 1
ATOM 1545 C CA . GLY A 1 194 ? 8.200 1.549 -20.016 1.00 90.50 194 GLY A CA 1
ATOM 1546 C C . GLY A 1 194 ? 8.300 2.210 -18.650 1.00 90.50 194 GLY A C 1
ATOM 1547 O O . GLY A 1 194 ? 8.926 1.676 -17.740 1.00 90.50 194 GLY A O 1
ATOM 1548 N N . PHE A 1 195 ? 7.656 3.367 -18.505 1.00 88.69 195 PHE A N 1
ATOM 1549 C CA . PHE A 1 195 ? 7.680 4.163 -17.273 1.00 88.69 195 PHE A CA 1
ATOM 1550 C C . PHE A 1 195 ? 6.392 4.052 -16.446 1.00 88.69 195 PHE A C 1
ATOM 1552 O O . PHE A 1 195 ? 6.270 4.669 -15.391 1.00 88.69 195 PHE A O 1
ATOM 1559 N N . GLY A 1 196 ? 5.415 3.281 -16.930 1.00 88.19 196 GLY A N 1
ATOM 1560 C CA . GLY A 1 196 ? 4.079 3.243 -16.346 1.00 88.19 196 GLY A CA 1
ATOM 1561 C C . GLY A 1 196 ? 3.381 4.604 -16.421 1.00 88.19 196 GLY A C 1
ATOM 1562 O O . GLY A 1 196 ? 3.645 5.420 -17.305 1.00 88.19 196 GLY A O 1
ATOM 1563 N N . SER A 1 197 ? 2.457 4.845 -15.496 1.00 81.88 197 SER A N 1
ATOM 1564 C CA . SER A 1 197 ? 1.702 6.096 -15.428 1.00 81.88 197 SER A CA 1
ATOM 1565 C C . SER A 1 197 ? 2.505 7.180 -14.707 1.00 81.88 197 SER A C 1
ATOM 1567 O O . SER A 1 197 ? 2.371 7.352 -13.496 1.00 81.88 197 SER A O 1
ATOM 1569 N N . ILE A 1 198 ? 3.319 7.924 -15.456 1.00 84.81 198 ILE A N 1
ATOM 1570 C CA . ILE A 1 198 ? 4.027 9.111 -14.960 1.00 84.81 198 ILE A CA 1
ATOM 1571 C C . ILE A 1 198 ? 3.652 10.360 -15.759 1.00 84.81 198 ILE A C 1
ATOM 1573 O O . ILE A 1 198 ? 3.346 10.290 -16.948 1.00 84.81 198 ILE A O 1
ATOM 1577 N N . VAL A 1 199 ? 3.688 11.517 -15.094 1.00 78.06 199 VAL A N 1
ATOM 1578 C CA . VAL A 1 199 ? 3.589 12.825 -15.751 1.00 78.06 199 VAL A CA 1
ATOM 1579 C C . VAL A 1 199 ? 5.008 13.294 -16.039 1.00 78.06 199 VAL A C 1
ATOM 1581 O O . VAL A 1 199 ? 5.790 13.502 -15.115 1.00 78.06 199 VAL A O 1
ATOM 1584 N N . LEU A 1 200 ? 5.341 13.423 -17.320 1.00 81.25 200 LEU A N 1
ATOM 1585 C CA . LEU A 1 200 ? 6.637 13.915 -17.774 1.00 81.25 200 LEU A CA 1
ATOM 1586 C C . LEU A 1 200 ? 6.558 15.413 -18.054 1.00 81.25 200 LEU A C 1
ATOM 1588 O O . LEU A 1 200 ? 5.632 15.861 -18.727 1.00 81.25 200 LEU A O 1
ATOM 1592 N N . GLU A 1 201 ? 7.539 16.171 -17.561 1.00 83.25 201 GLU A N 1
ATOM 1593 C CA . GLU A 1 201 ? 7.633 17.614 -17.820 1.00 83.25 201 GLU A CA 1
ATOM 1594 C C . GLU A 1 201 ? 7.872 17.911 -19.308 1.00 83.25 201 GLU A C 1
ATOM 1596 O O . GLU A 1 201 ? 7.254 18.819 -19.856 1.00 83.25 201 GLU A O 1
ATOM 1601 N N . ASP A 1 202 ? 8.720 17.114 -19.972 1.00 90.94 202 ASP A N 1
ATOM 1602 C CA . ASP A 1 202 ? 9.009 17.230 -21.406 1.00 90.94 202 ASP A CA 1
ATOM 1603 C C . ASP A 1 202 ? 9.057 15.842 -22.082 1.00 90.94 202 ASP A C 1
ATOM 1605 O O . ASP A 1 202 ? 10.122 15.218 -22.189 1.00 90.94 202 ASP A O 1
ATOM 1609 N N . PRO A 1 203 ? 7.900 15.324 -22.538 1.00 89.75 203 PRO A N 1
ATOM 1610 C CA . PRO A 1 203 ? 7.819 14.028 -23.208 1.00 89.75 203 PRO A CA 1
ATOM 1611 C C . PRO A 1 203 ? 8.605 13.975 -24.524 1.00 89.75 203 PRO A C 1
ATOM 1613 O O . PRO A 1 203 ? 9.117 12.917 -24.886 1.00 89.75 203 PRO A O 1
ATOM 1616 N N . ILE A 1 204 ? 8.708 15.101 -25.241 1.00 93.00 204 ILE A N 1
ATOM 1617 C CA . ILE A 1 204 ? 9.369 15.169 -26.552 1.00 93.00 204 ILE A CA 1
ATOM 1618 C C . ILE A 1 204 ? 10.867 14.972 -26.368 1.00 93.00 204 ILE A C 1
ATOM 1620 O O . ILE A 1 204 ? 11.473 14.130 -27.032 1.00 93.00 204 ILE A O 1
ATOM 1624 N N . ARG A 1 205 ? 11.458 15.710 -25.426 1.00 94.75 205 ARG A N 1
ATOM 1625 C CA . ARG A 1 205 ? 12.880 15.591 -25.116 1.00 94.75 205 ARG A CA 1
ATOM 1626 C C . ARG A 1 205 ? 13.233 14.207 -24.589 1.00 94.75 205 ARG A C 1
ATOM 1628 O O . ARG A 1 205 ? 14.250 13.654 -24.996 1.00 94.75 205 ARG A O 1
ATOM 1635 N N . ILE A 1 206 ? 12.413 13.641 -23.704 1.00 92.88 206 ILE A N 1
ATOM 1636 C CA . ILE A 1 206 ? 12.655 12.294 -23.169 1.00 92.88 206 ILE A CA 1
ATOM 1637 C C . ILE A 1 206 ? 12.606 11.253 -24.288 1.00 92.88 206 ILE A C 1
ATOM 1639 O O . ILE A 1 206 ? 13.483 10.397 -24.350 1.00 92.88 206 ILE A O 1
ATOM 1643 N N . ASN A 1 207 ? 11.646 11.359 -25.208 1.00 92.31 207 ASN A N 1
ATOM 1644 C CA . ASN A 1 207 ? 11.575 10.463 -26.358 1.00 92.31 207 ASN A CA 1
ATOM 1645 C C . ASN A 1 207 ? 12.812 10.582 -27.265 1.00 92.31 207 ASN A C 1
ATOM 1647 O O . ASN A 1 207 ? 13.364 9.563 -27.666 1.00 92.31 207 ASN A O 1
ATOM 1651 N N . ALA A 1 208 ? 13.288 11.803 -27.535 1.00 94.88 208 ALA A N 1
ATOM 1652 C CA . ALA A 1 208 ? 14.515 12.016 -28.305 1.00 94.88 208 ALA A CA 1
ATOM 1653 C C . ALA A 1 208 ? 15.731 11.351 -27.636 1.00 94.88 208 ALA A C 1
ATOM 1655 O O . ALA A 1 208 ? 16.451 10.602 -28.285 1.00 94.88 208 ALA A O 1
ATOM 1656 N N . ILE A 1 209 ? 15.891 11.530 -26.319 1.00 94.94 209 ILE A N 1
ATOM 1657 C CA . ILE A 1 209 ? 16.973 10.897 -25.547 1.00 94.94 209 ILE A CA 1
ATOM 1658 C C . ILE A 1 209 ? 16.894 9.366 -25.624 1.00 94.94 209 ILE A C 1
ATOM 1660 O O . ILE A 1 209 ? 17.922 8.707 -25.758 1.00 94.94 209 ILE A O 1
ATOM 1664 N N . ILE A 1 210 ? 15.692 8.791 -25.533 1.00 94.12 210 ILE A N 1
ATOM 1665 C CA . ILE A 1 210 ? 15.501 7.337 -25.624 1.00 94.12 210 ILE A CA 1
ATOM 1666 C C . ILE A 1 210 ? 15.895 6.830 -27.013 1.00 94.12 210 ILE A C 1
ATOM 1668 O O . ILE A 1 210 ? 16.611 5.836 -27.108 1.00 94.12 210 ILE A O 1
ATOM 1672 N N . LEU A 1 211 ? 15.465 7.511 -28.078 1.00 93.50 211 LEU A N 1
ATOM 1673 C CA . LEU A 1 211 ? 15.810 7.134 -29.450 1.00 93.50 211 LEU A CA 1
ATOM 1674 C C . LEU A 1 211 ? 17.319 7.229 -29.695 1.00 93.50 211 LEU A C 1
ATOM 1676 O O . LEU A 1 211 ? 17.902 6.284 -30.222 1.00 93.50 211 LEU A O 1
ATOM 1680 N N . ASP A 1 212 ? 17.953 8.313 -29.248 1.00 95.31 212 ASP A N 1
ATOM 1681 C CA . ASP A 1 212 ? 19.403 8.492 -29.344 1.00 95.31 212 ASP A CA 1
ATOM 1682 C C . ASP A 1 212 ? 20.152 7.375 -28.602 1.00 95.31 212 ASP A C 1
ATOM 1684 O O . ASP A 1 212 ? 21.087 6.787 -29.142 1.00 95.31 212 ASP A O 1
ATOM 1688 N N . ALA A 1 213 ? 19.714 7.022 -27.388 1.00 95.00 213 ALA A N 1
ATOM 1689 C CA . ALA A 1 213 ? 20.324 5.953 -26.602 1.00 95.00 213 ALA A CA 1
ATOM 1690 C C . ALA A 1 213 ? 20.184 4.573 -27.264 1.00 95.00 213 ALA A C 1
ATOM 1692 O O . ALA A 1 213 ? 21.129 3.789 -27.244 1.00 95.00 213 ALA A O 1
ATOM 1693 N N . VAL A 1 214 ? 19.029 4.276 -27.867 1.00 92.25 214 VAL A N 1
ATOM 1694 C CA . VAL A 1 214 ? 18.811 3.014 -28.592 1.00 92.25 214 VAL A CA 1
ATOM 1695 C C . VAL A 1 214 ? 19.693 2.943 -29.839 1.00 92.25 214 VAL A C 1
ATOM 1697 O O . VAL A 1 214 ? 20.272 1.892 -30.099 1.00 92.25 214 VAL A O 1
ATOM 1700 N N . MET A 1 215 ? 19.861 4.051 -30.568 1.00 88.94 215 MET A N 1
ATOM 1701 C CA . MET A 1 215 ? 20.749 4.106 -31.737 1.00 88.94 215 MET A CA 1
ATOM 1702 C C . MET A 1 215 ? 22.229 3.891 -31.388 1.00 88.94 215 MET A C 1
ATOM 1704 O O . MET A 1 215 ? 22.980 3.463 -32.253 1.00 88.94 215 MET A O 1
ATOM 1708 N N . LEU A 1 216 ? 22.654 4.155 -30.147 1.00 89.88 216 LEU A N 1
ATOM 1709 C CA . LEU A 1 216 ? 24.025 3.883 -29.687 1.00 89.88 216 LEU A CA 1
ATOM 1710 C C . LEU A 1 216 ? 24.290 2.405 -29.351 1.00 89.88 216 LEU A C 1
ATOM 1712 O O . LEU A 1 216 ? 25.446 2.026 -29.173 1.00 89.88 216 LEU A O 1
ATOM 1716 N N . LEU A 1 217 ? 23.243 1.587 -29.199 1.00 78.19 217 LEU A N 1
ATOM 1717 C CA . LEU A 1 217 ? 23.351 0.162 -28.856 1.00 78.19 217 LEU A CA 1
ATOM 1718 C C . LEU A 1 217 ? 23.390 -0.759 -30.088 1.00 78.19 217 LEU A C 1
ATOM 1720 O O . LEU A 1 217 ? 23.594 -1.964 -29.926 1.00 78.19 217 LEU A O 1
ATOM 1724 N N . VAL A 1 218 ? 23.175 -0.200 -31.284 1.00 64.12 218 VAL A N 1
ATOM 1725 C CA . VAL A 1 218 ? 23.193 -0.880 -32.592 1.00 64.12 218 VAL A CA 1
ATOM 1726 C C . VAL A 1 218 ? 24.476 -0.522 -33.331 1.00 64.12 218 VAL A C 1
ATOM 1728 O O . VAL A 1 218 ? 25.063 -1.442 -33.943 1.00 64.12 218 VAL A O 1
#

InterPro domains:
  IPR050426 Glycosyltransferase 28 [PTHR48050] (3-214)

Sequence (218 aa):
MESFRAGEIRRKRIMIREMLDGCWKSCIKPDLVTGHPFVADAIIANPPSFAHVHCAQALSVPVHLMFTMPWSSTKSFPHPLANFKADDQDQGFKNYASYDLVNWLTWQGVGDVVNQWRKGLDLDGVAMFEGPHLAKTLKVPFTYCWSPALVPKPLDWPSYIDVCGFFFRDVPIYDPPTDLQVFLSSGPPPIYIGFGSIVLEDPIRINAIILDAVMLLV

Radius of gyration: 22.34 Å; chains: 1; bounding box: 52×48×56 Å

Secondary structure (DSSP, 8-state):
-HHHHHHHHHHHHHHHHHHHHHHHHHHHSPPTTT------SSEEE-GGGS-HHHHHHHHT--EEEEESS--S--SSS--TT------STTHHHHHHHHHHHHHHHHHHHHHHHHHHHHGGGT-PPPPTTTGGGHHHHTT--EEE-S-TTTSPPPTTS-TTEEE----PPPPPP----HHHHHHHHSSSPPPP----S---S-HHHHHHHHHHHHHTT-

Organism: Penicillium thymicola (NCBI:txid293382)

Foldseek 3Di:
DVVVVVVVLVVVLVVLLVLLVVVLCVQFAADPPPRHGHHDQEEEEAVVSLNQVLSCVLSVHAYEHEEAADQAAFLPAADPPQDDDPDDPRSSVNRRVNNLVVLLVVCVSHQVSNQVVSVVSVDHRDDSNCRSCVCVVVLRQYEHAADCVVPNDGPPDDPSYYYDHHDDDPDDPDDDPPVVVCVCPVDPHDDDDDDPDDDDPDPPVVVVVVVVVVVVVD

pLDDT: mean 91.96, std 8.96, range [52.06, 98.56]